Protein AF-A0A955IR82-F1 (afdb_monomer_lite)

pLDDT: mean 83.87, std 17.12, range [31.83, 98.81]

Radius of gyration: 21.24 Å; chains: 1; bounding box: 61×67×55 Å

Sequence (201 aa):
MKTMSVMWIRDVDLARVDASLFLDVTTLPTTLTSTADATVTGTVLDSAASDFTAAGVQPGHVVSTTLALLEVVEVLSPTALRVSRLRCADVDDLRPGPNQTNAICTIRTFERVMADVEFTVLRRLGVDAATMALPADVRRLLVLESVARAFAAEGANRHTNESLDRRATLYAAWSRAAEAGLDRSSGEVMHTPGVTVLDRV

Structure (mmCIF, N/CA/C/O backbone):
data_AF-A0A955IR82-F1
#
_entry.id   AF-A0A955IR82-F1
#
loop_
_atom_site.group_PDB
_atom_site.id
_atom_site.type_symbol
_atom_site.label_atom_id
_atom_site.label_alt_id
_atom_site.label_comp_id
_atom_site.label_asym_id
_atom_site.label_entity_id
_atom_site.label_seq_id
_atom_site.pdbx_PDB_ins_code
_atom_site.Cartn_x
_atom_site.Cartn_y
_atom_site.Cartn_z
_atom_site.occupancy
_atom_site.B_iso_or_equiv
_atom_site.auth_seq_id
_atom_site.auth_comp_id
_atom_site.auth_asym_id
_atom_site.auth_atom_id
_atom_site.pdbx_PDB_model_num
ATOM 1 N N . MET A 1 1 ? 30.735 -5.568 2.611 1.00 36.50 1 MET A N 1
ATOM 2 C CA . MET A 1 1 ? 29.380 -4.980 2.657 1.00 36.50 1 MET A CA 1
ATOM 3 C C . MET A 1 1 ? 28.481 -5.906 1.856 1.00 36.50 1 MET A C 1
ATOM 5 O O . MET A 1 1 ? 28.671 -6.012 0.655 1.00 36.50 1 MET A O 1
ATOM 9 N N . LYS A 1 2 ? 27.648 -6.713 2.520 1.00 31.83 2 LYS A N 1
ATOM 10 C CA . LYS A 1 2 ? 26.792 -7.699 1.848 1.00 31.83 2 LYS A CA 1
ATOM 11 C C . LYS A 1 2 ? 25.702 -6.905 1.134 1.00 31.83 2 LYS A C 1
ATOM 13 O O . LYS A 1 2 ? 24.906 -6.260 1.809 1.00 31.83 2 LYS A O 1
ATOM 18 N N . THR A 1 3 ? 25.719 -6.866 -0.195 1.00 36.94 3 THR A N 1
ATOM 19 C CA . THR A 1 3 ? 24.640 -6.261 -0.978 1.00 36.94 3 THR A CA 1
ATOM 20 C C . THR A 1 3 ? 23.397 -7.079 -0.665 1.00 36.94 3 THR A C 1
ATOM 22 O O . THR A 1 3 ? 23.248 -8.196 -1.155 1.00 36.94 3 THR A O 1
ATOM 25 N N . MET A 1 4 ? 22.559 -6.604 0.259 1.00 42.66 4 MET A N 1
ATOM 26 C CA . MET A 1 4 ? 21.259 -7.219 0.464 1.00 42.66 4 MET A CA 1
ATOM 27 C C . MET A 1 4 ? 20.513 -6.998 -0.843 1.00 42.66 4 MET A C 1
ATOM 29 O O . MET A 1 4 ? 20.137 -5.869 -1.159 1.00 42.66 4 MET A O 1
ATOM 33 N N . SER A 1 5 ? 20.367 -8.064 -1.629 1.00 45.12 5 SER A N 1
ATOM 34 C CA . SER A 1 5 ? 19.377 -8.106 -2.693 1.00 45.12 5 SER A CA 1
ATOM 35 C C . SER A 1 5 ? 18.021 -8.060 -2.000 1.00 45.12 5 SER A C 1
ATOM 37 O O . SER A 1 5 ? 17.426 -9.079 -1.665 1.00 45.12 5 SER A O 1
ATOM 39 N N . VAL A 1 6 ? 17.606 -6.856 -1.615 1.00 50.94 6 VAL A N 1
ATOM 40 C CA . VAL A 1 6 ? 16.257 -6.629 -1.124 1.00 50.94 6 VAL A CA 1
ATOM 41 C C . VAL A 1 6 ? 15.388 -6.787 -2.363 1.00 50.94 6 VAL A C 1
ATOM 43 O O . VAL A 1 6 ? 15.574 -6.057 -3.338 1.00 50.94 6 VAL A O 1
ATOM 46 N N . MET A 1 7 ? 14.505 -7.777 -2.354 1.00 53.44 7 MET A N 1
ATOM 47 C CA . MET A 1 7 ? 13.524 -8.030 -3.403 1.00 53.44 7 MET A CA 1
ATOM 48 C C . MET A 1 7 ? 12.338 -7.095 -3.146 1.00 53.44 7 MET A C 1
ATOM 50 O O . MET A 1 7 ? 11.572 -7.316 -2.219 1.00 53.44 7 MET A O 1
ATOM 54 N N . TRP A 1 8 ? 12.249 -5.992 -3.893 1.00 64.50 8 TRP A N 1
ATOM 55 C CA . TRP A 1 8 ? 11.199 -4.977 -3.729 1.00 64.50 8 TRP A CA 1
ATOM 56 C C . TRP A 1 8 ? 10.055 -5.346 -4.661 1.00 64.50 8 TRP A C 1
ATOM 58 O O . TRP A 1 8 ? 10.115 -5.030 -5.848 1.00 64.50 8 TRP A O 1
ATOM 68 N N . ILE A 1 9 ? 9.062 -6.077 -4.159 1.00 77.25 9 ILE A N 1
ATOM 6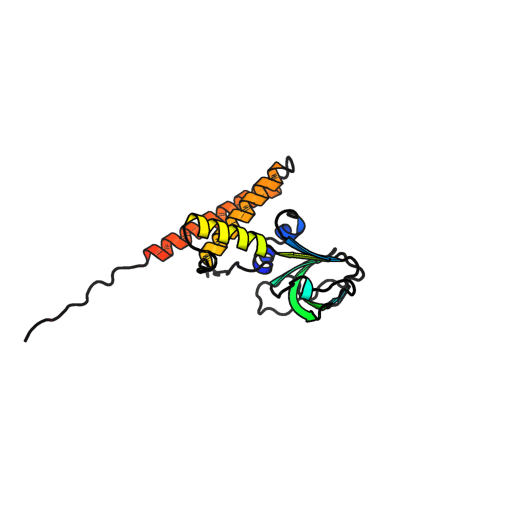9 C CA . ILE A 1 9 ? 7.890 -6.451 -4.970 1.00 77.25 9 ILE A CA 1
ATOM 70 C C . ILE A 1 9 ? 6.581 -6.172 -4.233 1.00 77.25 9 ILE A C 1
ATOM 72 O O . ILE A 1 9 ? 5.566 -5.950 -4.884 1.00 77.25 9 ILE A O 1
ATOM 76 N N . ARG A 1 10 ? 6.581 -6.139 -2.896 1.00 88.81 10 ARG A N 1
ATOM 77 C CA . ARG A 1 10 ? 5.355 -5.926 -2.118 1.00 88.81 10 ARG A CA 1
ATOM 78 C C . ARG A 1 10 ? 5.278 -4.509 -1.579 1.00 88.81 10 ARG A C 1
ATOM 80 O O . ARG A 1 10 ? 6.297 -3.857 -1.350 1.00 88.81 10 ARG A O 1
ATOM 87 N N . ASP A 1 11 ? 4.059 -4.081 -1.275 1.00 92.62 11 ASP A N 1
ATOM 88 C CA . ASP A 1 11 ? 3.794 -2.787 -0.644 1.00 92.62 11 ASP A CA 1
ATOM 89 C C . ASP A 1 11 ? 4.595 -2.601 0.650 1.00 92.62 11 ASP A C 1
ATOM 91 O O . ASP A 1 11 ? 5.159 -1.534 0.888 1.00 92.62 11 ASP A O 1
ATOM 95 N N . VAL A 1 12 ? 4.723 -3.654 1.462 1.00 94.19 12 VAL A N 1
ATOM 96 C CA . VAL A 1 12 ? 5.531 -3.619 2.685 1.00 94.19 12 VAL A CA 1
ATOM 97 C C . VAL A 1 12 ? 7.010 -3.342 2.410 1.00 94.19 12 VAL A C 1
ATOM 99 O O . VAL A 1 12 ? 7.650 -2.643 3.192 1.00 94.19 12 VAL A O 1
ATOM 102 N N . ASP A 1 13 ? 7.560 -3.829 1.297 1.00 90.12 13 ASP A N 1
ATOM 103 C CA . ASP A 1 13 ? 8.960 -3.589 0.944 1.00 90.12 13 ASP A CA 1
ATOM 104 C C . ASP A 1 13 ? 9.167 -2.112 0.567 1.00 90.12 13 ASP A C 1
ATOM 106 O O . ASP A 1 13 ? 10.150 -1.503 0.991 1.00 90.12 13 ASP A O 1
ATOM 110 N N . LEU A 1 14 ? 8.194 -1.501 -0.124 1.00 89.06 14 LEU A N 1
ATOM 111 C CA . LEU A 1 14 ? 8.170 -0.055 -0.373 1.00 89.06 14 LEU A CA 1
ATOM 112 C C . LEU A 1 14 ? 8.026 0.745 0.928 1.00 89.06 14 LEU A C 1
ATOM 114 O O . LEU A 1 14 ? 8.760 1.707 1.145 1.00 89.06 14 LEU A O 1
ATOM 118 N N . ALA A 1 15 ? 7.133 0.335 1.830 1.00 92.94 15 ALA A N 1
ATOM 119 C CA . ALA A 1 15 ? 6.914 1.033 3.097 1.00 92.94 15 ALA A CA 1
ATOM 120 C C . ALA A 1 15 ? 8.121 0.957 4.044 1.00 92.94 15 ALA A C 1
ATOM 122 O O . ALA A 1 15 ? 8.380 1.901 4.790 1.00 92.94 15 ALA A O 1
ATOM 123 N N . ARG A 1 16 ? 8.876 -0.150 4.021 1.00 92.00 16 ARG A N 1
ATOM 124 C CA . ARG A 1 16 ? 10.125 -0.313 4.789 1.00 92.00 16 ARG A CA 1
ATOM 125 C C . ARG A 1 16 ? 11.198 0.683 4.365 1.00 92.00 16 ARG A C 1
ATOM 127 O O . ARG A 1 16 ? 12.020 1.084 5.183 1.00 92.00 16 ARG A O 1
ATOM 134 N N . VAL A 1 17 ? 11.194 1.052 3.092 1.00 87.94 17 VAL A N 1
ATOM 135 C CA . VAL A 1 17 ? 12.133 2.013 2.517 1.00 87.94 17 VAL A CA 1
ATOM 136 C C . VAL A 1 17 ? 11.655 3.427 2.795 1.00 87.94 17 VAL A C 1
ATOM 138 O O . VAL A 1 17 ? 12.430 4.267 3.247 1.00 87.94 17 VAL A O 1
ATOM 141 N N . ASP A 1 18 ? 10.381 3.680 2.515 1.00 89.81 18 ASP A N 1
ATOM 142 C CA . ASP A 1 18 ? 9.789 4.996 2.631 1.00 89.81 18 ASP A CA 1
ATOM 143 C C . ASP A 1 18 ? 8.303 4.898 2.981 1.00 89.81 18 ASP A C 1
ATOM 145 O O . ASP A 1 18 ? 7.411 4.891 2.131 1.00 89.81 18 ASP A O 1
ATOM 149 N N . ALA A 1 19 ? 8.031 4.868 4.281 1.00 91.19 19 ALA A N 1
ATOM 150 C CA . ALA A 1 19 ? 6.678 4.848 4.824 1.00 91.19 19 ALA A CA 1
ATOM 151 C C . ALA A 1 19 ? 5.823 6.034 4.340 1.00 91.19 19 ALA A C 1
ATOM 153 O O . ALA A 1 19 ? 4.597 5.925 4.262 1.00 91.19 19 ALA A O 1
ATOM 154 N N . SER A 1 20 ? 6.455 7.159 3.991 1.00 88.25 20 SER A N 1
ATOM 155 C CA . SER A 1 20 ? 5.746 8.359 3.549 1.00 88.25 20 SER A CA 1
ATOM 156 C C . SER A 1 20 ? 5.024 8.168 2.211 1.00 88.25 20 SER A C 1
ATOM 158 O O . SER A 1 20 ? 4.054 8.875 1.953 1.00 88.25 20 SER A O 1
ATOM 160 N N . LEU A 1 21 ? 5.403 7.166 1.405 1.00 87.44 21 LEU A N 1
ATOM 161 C CA . LEU A 1 21 ? 4.679 6.784 0.187 1.00 87.44 21 LEU A CA 1
ATOM 162 C C . LEU A 1 21 ? 3.203 6.483 0.438 1.00 87.44 21 LEU A C 1
ATOM 164 O O . LEU A 1 21 ? 2.354 6.797 -0.388 1.00 87.44 21 LEU A O 1
ATOM 168 N N . PHE A 1 22 ? 2.896 5.886 1.586 1.00 91.38 22 PHE A N 1
ATOM 169 C CA . PHE A 1 22 ? 1.539 5.476 1.937 1.00 91.38 22 PHE A CA 1
ATOM 170 C C . PHE A 1 22 ? 0.763 6.572 2.676 1.00 91.38 22 PHE A C 1
ATOM 172 O O . PHE A 1 22 ? -0.451 6.445 2.856 1.00 91.38 22 PHE A O 1
ATOM 179 N N . LEU A 1 23 ? 1.453 7.637 3.101 1.00 88.25 23 LEU A N 1
ATOM 180 C CA . LEU A 1 23 ? 0.905 8.729 3.907 1.00 88.25 23 LEU A CA 1
ATOM 181 C C . LEU A 1 23 ? 0.732 10.019 3.092 1.00 88.25 23 LEU A C 1
ATOM 183 O O . LEU A 1 23 ? -0.342 10.614 3.112 1.00 88.25 23 LEU A O 1
ATOM 187 N N . ASP A 1 24 ? 1.766 10.424 2.354 1.00 82.50 24 ASP A N 1
ATOM 188 C CA . ASP A 1 24 ? 1.832 11.717 1.665 1.00 82.50 24 ASP A CA 1
ATOM 189 C C . ASP A 1 24 ? 1.308 11.647 0.226 1.00 82.50 24 ASP A C 1
ATOM 191 O O . ASP A 1 24 ? 0.726 12.615 -0.280 1.00 82.50 24 ASP A O 1
ATOM 195 N N . VAL A 1 25 ? 1.525 10.503 -0.434 1.00 78.81 25 VAL A N 1
ATOM 196 C CA . VAL A 1 25 ? 1.165 10.268 -1.835 1.00 78.81 25 VAL A CA 1
ATOM 197 C C . VAL A 1 25 ? -0.150 9.503 -1.886 1.00 78.81 25 VAL A C 1
ATOM 199 O O . VAL A 1 25 ? -0.192 8.279 -1.936 1.00 78.81 25 VAL A O 1
ATOM 202 N N . THR A 1 26 ? -1.258 10.234 -1.844 1.00 78.88 26 THR A N 1
ATOM 203 C CA . THR A 1 26 ? -2.604 9.642 -1.798 1.00 78.88 26 THR A CA 1
ATOM 204 C C . THR A 1 26 ? -3.181 9.321 -3.176 1.00 78.88 26 THR A C 1
ATOM 206 O O . THR A 1 26 ? -4.188 8.624 -3.261 1.00 78.88 26 THR A O 1
ATOM 209 N N . THR A 1 27 ? -2.564 9.828 -4.244 1.00 79.62 27 THR A N 1
ATOM 210 C CA . THR A 1 27 ? -3.073 9.771 -5.623 1.00 79.62 27 THR A CA 1
ATOM 211 C C . THR A 1 27 ? -2.618 8.536 -6.397 1.00 79.62 27 THR A C 1
ATOM 213 O O . THR A 1 27 ? -3.295 8.123 -7.333 1.00 79.62 27 THR A O 1
ATOM 216 N N . LEU A 1 28 ? -1.486 7.943 -6.013 1.00 83.50 28 LEU A N 1
ATOM 217 C CA . LEU A 1 28 ? -0.926 6.758 -6.662 1.00 83.50 28 LEU A CA 1
ATOM 218 C C . LEU A 1 28 ? -1.481 5.432 -6.150 1.00 83.50 28 LEU A C 1
ATOM 220 O O . LEU A 1 28 ? -1.982 4.652 -6.962 1.00 83.50 28 LEU A O 1
ATOM 224 N N . PRO A 1 29 ? -1.332 5.105 -4.852 1.00 89.38 29 PRO A N 1
ATOM 225 C CA . PRO A 1 29 ? -1.770 3.815 -4.374 1.00 89.38 29 PRO A CA 1
ATOM 226 C C . PRO A 1 29 ? -3.286 3.712 -4.498 1.00 89.38 29 PRO A C 1
ATOM 228 O O . PRO A 1 29 ? -4.037 4.633 -4.174 1.00 89.38 29 PRO A O 1
ATOM 231 N N . THR A 1 30 ? -3.747 2.546 -4.929 1.00 93.31 30 THR A N 1
ATOM 232 C CA . THR A 1 30 ? -5.167 2.222 -4.917 1.00 93.31 30 THR A CA 1
ATOM 233 C C . THR A 1 30 ? -5.593 1.970 -3.476 1.00 93.31 30 THR A C 1
ATOM 235 O O . THR A 1 30 ? -4.998 1.151 -2.776 1.00 93.31 30 THR A O 1
ATOM 238 N N . THR A 1 31 ? -6.625 2.681 -3.022 1.00 96.12 31 THR A N 1
ATOM 239 C CA . THR A 1 31 ? -7.271 2.382 -1.739 1.00 96.12 31 THR A CA 1
ATOM 240 C C . THR A 1 31 ? -8.137 1.138 -1.910 1.00 96.12 31 THR A C 1
ATOM 242 O O . THR A 1 31 ? -9.078 1.160 -2.699 1.00 96.12 31 THR A O 1
ATOM 245 N N . LEU A 1 32 ? -7.824 0.070 -1.176 1.00 96.69 32 LEU A N 1
ATOM 246 C CA . LEU A 1 32 ? -8.609 -1.170 -1.168 1.00 96.69 32 LEU A CA 1
ATOM 247 C C . LEU A 1 32 ? -9.818 -1.051 -0.243 1.00 96.69 32 LEU A C 1
ATOM 249 O O . LEU A 1 32 ? -10.928 -1.430 -0.594 1.00 96.69 32 LEU A O 1
ATOM 253 N N . THR A 1 33 ? -9.598 -0.489 0.944 1.00 97.44 33 THR A N 1
ATOM 254 C CA . THR A 1 33 ? -10.656 -0.206 1.912 1.00 97.44 33 THR A CA 1
ATOM 255 C C . THR A 1 33 ? -10.279 0.987 2.783 1.00 97.44 33 THR A C 1
ATOM 257 O O . THR A 1 33 ? -9.095 1.274 2.996 1.00 97.44 33 THR A O 1
ATOM 260 N N . SER A 1 34 ? -11.294 1.690 3.279 1.00 97.38 34 SER A N 1
ATOM 261 C CA . SER A 1 34 ? -11.148 2.766 4.251 1.00 97.38 34 SER A CA 1
ATOM 262 C C . SER A 1 34 ? -12.316 2.732 5.228 1.00 97.38 34 SER A C 1
ATOM 264 O O . SER A 1 34 ? -13.465 2.872 4.813 1.00 97.38 34 SER A O 1
ATOM 266 N N . THR A 1 35 ? -12.026 2.592 6.518 1.00 97.19 35 THR A N 1
ATOM 267 C CA . THR A 1 35 ? -13.030 2.528 7.589 1.00 97.19 35 THR A CA 1
ATOM 268 C C . THR A 1 35 ? -12.667 3.430 8.761 1.00 97.19 35 THR A C 1
ATOM 270 O O . THR A 1 35 ? -11.553 3.947 8.843 1.00 97.19 35 THR A O 1
ATOM 273 N N . ALA A 1 36 ? -13.634 3.673 9.646 1.00 97.75 36 ALA A N 1
ATOM 274 C CA . ALA A 1 36 ? -13.488 4.540 10.819 1.00 97.75 36 ALA A CA 1
ATOM 275 C C . ALA A 1 36 ? -13.854 3.836 12.141 1.00 97.75 36 ALA A C 1
ATOM 277 O O . ALA A 1 36 ? -13.965 4.480 13.179 1.00 97.75 36 ALA A O 1
ATOM 278 N N . ASP A 1 37 ? -14.061 2.520 12.103 1.00 98.12 37 ASP A N 1
ATOM 279 C CA . ASP A 1 37 ? -14.424 1.671 13.242 1.00 98.12 37 ASP A CA 1
ATOM 280 C C . ASP A 1 37 ? -13.296 0.695 13.621 1.00 98.12 37 ASP A C 1
ATOM 282 O O . ASP A 1 37 ? -13.499 -0.216 14.425 1.00 98.12 37 ASP A O 1
ATOM 286 N N . ALA A 1 38 ? -12.103 0.859 13.040 1.00 98.25 38 ALA A N 1
ATOM 287 C CA . ALA A 1 38 ? -11.029 -0.099 13.228 1.00 98.25 38 ALA A CA 1
ATOM 288 C C . ALA A 1 38 ? -10.523 -0.092 14.677 1.00 98.25 38 ALA A C 1
ATOM 290 O O . ALA A 1 38 ? -10.315 0.956 15.291 1.00 98.25 38 ALA A O 1
ATOM 291 N N . THR A 1 39 ? -10.284 -1.275 15.225 1.00 98.50 39 THR A N 1
ATOM 292 C CA . THR A 1 39 ? -9.709 -1.472 16.552 1.00 98.50 39 THR A CA 1
ATOM 293 C C . THR A 1 39 ? -8.414 -2.250 16.411 1.00 98.50 39 THR A C 1
ATOM 295 O O . THR A 1 39 ? -8.399 -3.340 15.853 1.00 98.50 39 THR A O 1
ATOM 298 N N . VAL A 1 40 ? -7.318 -1.692 16.919 1.00 98.50 40 VAL A N 1
ATOM 299 C CA . VAL A 1 40 ? -6.012 -2.357 16.960 1.00 98.50 40 VAL A CA 1
ATOM 300 C C . VAL A 1 40 ? -5.745 -2.777 18.396 1.00 98.50 40 VAL A C 1
ATOM 302 O O . VAL A 1 40 ? -5.713 -1.926 19.284 1.00 98.50 40 VAL A O 1
ATOM 305 N N . THR A 1 41 ? -5.531 -4.072 18.625 1.00 98.31 41 THR A N 1
ATOM 306 C CA . THR A 1 41 ? -5.140 -4.628 19.928 1.00 98.31 41 THR A CA 1
ATOM 307 C C . THR A 1 41 ? -3.945 -5.560 19.750 1.00 98.31 41 THR A C 1
ATOM 309 O O . THR A 1 41 ? -4.060 -6.658 19.203 1.00 98.31 41 THR A O 1
ATOM 312 N N . GLY A 1 42 ? -2.766 -5.127 20.205 1.00 97.56 42 GLY A N 1
ATOM 313 C CA . GLY A 1 42 ? -1.523 -5.876 20.021 1.00 97.56 42 GLY A CA 1
ATOM 314 C C . GLY A 1 42 ? -1.172 -6.061 18.539 1.00 97.56 42 GLY A C 1
ATOM 315 O O . GLY A 1 42 ? -0.737 -5.119 17.881 1.00 97.56 42 GLY A O 1
ATOM 316 N N . THR A 1 43 ? -1.327 -7.281 18.023 1.00 98.44 43 THR A N 1
ATOM 317 C CA . THR A 1 43 ? -1.062 -7.637 16.613 1.00 98.44 43 THR A CA 1
ATOM 318 C C . THR A 1 43 ? -2.334 -7.937 15.826 1.00 98.44 43 THR A C 1
ATOM 320 O O . THR A 1 43 ? -2.262 -8.497 14.739 1.00 98.44 43 THR A O 1
ATOM 323 N N . VAL A 1 44 ? -3.506 -7.608 16.361 1.00 98.56 44 VAL A N 1
ATOM 324 C CA . VAL A 1 44 ? -4.787 -7.825 15.681 1.00 98.56 44 VAL A CA 1
ATOM 325 C C . VAL A 1 44 ? -5.407 -6.476 15.348 1.00 98.56 44 VAL A C 1
ATOM 327 O O . VAL A 1 44 ? -5.388 -5.565 16.178 1.00 98.56 44 VAL A O 1
ATOM 330 N N . LEU A 1 45 ? -5.916 -6.355 14.125 1.00 98.62 45 LEU A N 1
ATOM 331 C CA . LEU A 1 45 ? -6.754 -5.252 13.679 1.00 98.62 45 LEU A CA 1
ATOM 332 C C . LEU A 1 45 ? -8.120 -5.810 13.292 1.00 98.62 45 LEU A C 1
ATOM 334 O O . LEU A 1 45 ? -8.206 -6.638 12.388 1.00 98.62 45 LEU A O 1
ATOM 338 N N . ASP A 1 46 ? -9.167 -5.318 13.939 1.00 98.62 46 ASP A N 1
ATOM 339 C CA . ASP A 1 46 ? -10.560 -5.682 13.684 1.00 98.62 46 ASP A CA 1
ATOM 340 C C . ASP A 1 46 ? -11.340 -4.474 13.146 1.00 98.62 46 ASP A C 1
ATOM 342 O O . ASP A 1 46 ? -11.099 -3.344 13.563 1.00 98.62 46 ASP A O 1
ATOM 346 N N . SER A 1 47 ? -12.289 -4.689 12.236 1.00 98.44 47 SER A N 1
ATOM 347 C CA . SER A 1 47 ? -13.242 -3.667 11.770 1.00 98.44 47 SER A CA 1
ATOM 348 C C . SER A 1 47 ? -14.531 -4.358 11.334 1.00 98.44 47 SER A C 1
ATOM 350 O O . SER A 1 47 ? -14.530 -5.142 10.387 1.00 98.44 47 SER A O 1
ATOM 352 N N . ALA A 1 48 ? -15.632 -4.081 12.032 1.00 97.94 48 ALA A N 1
ATOM 353 C CA . ALA A 1 48 ? -16.921 -4.726 11.788 1.00 97.94 48 ALA A CA 1
ATOM 354 C C . ALA A 1 48 ? -17.584 -4.239 10.489 1.00 97.94 48 ALA A C 1
ATOM 356 O O . ALA A 1 48 ? -18.365 -4.968 9.884 1.00 97.94 48 ALA A O 1
ATOM 357 N N . ALA A 1 49 ? -17.274 -3.013 10.063 1.00 96.94 49 ALA A N 1
ATOM 358 C CA . ALA A 1 49 ? -17.752 -2.429 8.815 1.00 96.94 49 ALA A CA 1
ATOM 359 C C . ALA A 1 49 ? -16.912 -2.826 7.585 1.00 96.94 49 ALA A C 1
ATOM 361 O O . ALA A 1 49 ? -17.300 -2.498 6.463 1.00 96.94 49 ALA A O 1
ATOM 362 N N . SER A 1 50 ? -15.767 -3.493 7.772 1.00 97.88 50 SER A N 1
ATOM 363 C CA . SER A 1 50 ? -14.904 -3.941 6.672 1.00 97.88 50 SER A CA 1
ATOM 364 C C . SER A 1 50 ? -15.250 -5.348 6.199 1.00 97.88 50 SER A C 1
ATOM 366 O O . SER A 1 50 ? -15.583 -6.213 6.997 1.00 97.88 50 SER A O 1
ATOM 368 N N . ASP A 1 51 ? -15.032 -5.607 4.911 1.00 98.31 51 ASP A N 1
ATOM 369 C CA . ASP A 1 51 ? -14.782 -6.955 4.396 1.00 98.31 51 ASP A CA 1
ATOM 370 C C . ASP A 1 51 ? -13.417 -6.954 3.694 1.00 98.31 51 ASP A C 1
ATOM 372 O O . ASP A 1 51 ? -13.287 -6.613 2.519 1.00 98.31 51 ASP A O 1
ATOM 376 N N . PHE A 1 52 ? -12.368 -7.275 4.449 1.00 98.31 52 PHE A N 1
ATOM 377 C CA . PHE A 1 52 ? -10.986 -7.299 3.985 1.00 98.31 52 PHE A CA 1
ATOM 378 C C . PHE A 1 52 ? -10.753 -8.344 2.897 1.00 98.31 52 PHE A C 1
ATOM 380 O O . PHE A 1 52 ? -9.929 -8.123 2.012 1.00 98.31 52 PHE A O 1
ATOM 387 N N . THR A 1 53 ? -11.485 -9.460 2.933 1.00 98.12 53 THR A N 1
ATOM 388 C CA . THR A 1 53 ? -11.344 -10.506 1.914 1.00 98.12 53 THR A CA 1
ATOM 389 C C . THR A 1 53 ? -11.961 -10.039 0.599 1.00 98.12 53 THR A C 1
ATOM 391 O O . THR A 1 53 ? -11.303 -10.105 -0.438 1.00 98.12 53 THR A O 1
ATOM 394 N N . ALA A 1 54 ? -13.179 -9.486 0.636 1.00 97.81 54 ALA A N 1
ATOM 395 C CA . ALA A 1 54 ? -13.833 -8.928 -0.548 1.00 97.81 54 ALA A CA 1
ATOM 396 C C . ALA A 1 54 ? -13.102 -7.694 -1.104 1.00 97.81 54 ALA A C 1
ATOM 398 O O . ALA A 1 54 ? -13.072 -7.497 -2.317 1.00 97.81 54 ALA A O 1
ATOM 399 N N . ALA A 1 55 ? -12.465 -6.896 -0.241 1.00 97.56 55 ALA A N 1
ATOM 400 C CA . ALA A 1 55 ? -11.614 -5.776 -0.644 1.00 97.56 55 ALA A CA 1
ATOM 401 C C . ALA A 1 55 ? -10.268 -6.212 -1.261 1.00 97.56 55 ALA A C 1
ATOM 403 O O . ALA A 1 55 ? -9.494 -5.358 -1.691 1.00 97.56 55 ALA A O 1
ATOM 404 N N . GLY A 1 56 ? -9.963 -7.515 -1.294 1.00 96.75 56 GLY A N 1
ATOM 405 C CA . GLY A 1 56 ? -8.722 -8.038 -1.863 1.00 96.75 56 GLY A CA 1
ATOM 406 C C . GLY A 1 56 ? -7.485 -7.745 -1.013 1.00 96.75 56 GLY A C 1
ATOM 407 O O . GLY A 1 56 ? -6.383 -7.654 -1.545 1.00 96.75 56 GLY A O 1
ATOM 408 N N . VAL A 1 57 ? -7.632 -7.571 0.303 1.00 97.75 57 VAL A N 1
ATOM 409 C CA . VAL A 1 57 ? -6.486 -7.391 1.203 1.00 97.75 57 VAL A CA 1
ATOM 410 C C . VAL A 1 57 ? -5.687 -8.692 1.275 1.00 97.75 57 VAL A C 1
ATOM 412 O O . VAL A 1 57 ? -6.263 -9.763 1.434 1.00 97.75 57 VAL A O 1
ATOM 415 N N . GLN A 1 58 ? -4.360 -8.600 1.178 1.00 97.00 58 GLN A N 1
ATOM 416 C CA . GLN A 1 58 ? -3.442 -9.738 1.211 1.00 97.00 58 GLN A CA 1
ATOM 417 C C . GLN A 1 58 ? -2.264 -9.471 2.165 1.00 97.00 58 GLN A C 1
ATOM 419 O O . GLN A 1 58 ? -1.964 -8.308 2.472 1.00 97.00 58 GLN A O 1
ATOM 424 N N . PRO A 1 59 ? -1.559 -10.522 2.630 1.00 96.75 59 PRO A N 1
ATOM 425 C CA . PRO A 1 59 ? -0.270 -10.373 3.296 1.00 96.75 59 PRO A CA 1
ATOM 426 C C . PRO A 1 59 ? 0.711 -9.528 2.476 1.00 96.75 59 PRO A C 1
ATOM 428 O O . PRO A 1 59 ? 0.868 -9.716 1.272 1.00 96.75 59 PRO A O 1
ATOM 431 N N . GLY A 1 60 ? 1.404 -8.610 3.144 1.00 95.31 60 GLY A N 1
ATOM 432 C CA . GLY A 1 60 ? 2.327 -7.666 2.519 1.00 95.31 60 GLY A CA 1
ATOM 433 C C . GLY A 1 60 ? 1.700 -6.329 2.121 1.00 95.31 60 GLY A C 1
ATOM 434 O O . GLY A 1 60 ? 2.460 -5.416 1.804 1.00 95.31 60 GLY A O 1
ATOM 435 N N . HIS A 1 61 ? 0.371 -6.173 2.186 1.00 96.94 61 HIS A N 1
ATOM 436 C CA . HIS A 1 61 ? -0.270 -4.856 2.102 1.00 96.94 61 HIS A CA 1
ATOM 437 C C . HIS A 1 61 ? 0.040 -3.999 3.330 1.00 96.94 61 HIS A C 1
ATOM 439 O O . HIS A 1 61 ? 0.461 -4.488 4.383 1.00 96.94 61 HIS A O 1
ATOM 445 N N . VAL A 1 62 ? -0.188 -2.695 3.192 1.00 97.31 62 VAL A N 1
ATOM 446 C CA . VAL A 1 62 ? 0.133 -1.708 4.220 1.00 97.31 62 VAL A CA 1
ATOM 447 C C . VAL A 1 62 ? -1.141 -1.008 4.680 1.00 97.31 62 VAL A C 1
ATOM 449 O O . VAL A 1 62 ? -1.947 -0.534 3.877 1.00 97.31 62 VAL A O 1
ATOM 452 N N . VAL A 1 63 ? -1.305 -0.938 5.998 1.00 97.94 63 VAL A N 1
ATOM 453 C CA . VAL A 1 63 ? -2.417 -0.281 6.679 1.00 97.94 63 VAL A CA 1
ATOM 454 C C . VAL A 1 63 ? -1.924 1.012 7.312 1.00 97.94 63 VAL A C 1
ATOM 456 O O . VAL A 1 63 ? -1.046 0.989 8.174 1.00 97.94 63 VAL A O 1
ATOM 459 N N . SER A 1 64 ? -2.512 2.144 6.938 1.00 97.31 64 SER A N 1
ATOM 460 C CA . SER A 1 64 ? -2.341 3.399 7.669 1.00 97.31 64 SER A CA 1
ATOM 461 C C . SER A 1 64 ? -3.470 3.572 8.677 1.00 97.31 64 SER A C 1
ATOM 463 O O . SER A 1 64 ? -4.642 3.577 8.302 1.00 97.31 64 SER A O 1
ATOM 465 N N . THR A 1 65 ? -3.102 3.751 9.942 1.00 96.94 65 THR A N 1
ATOM 466 C CA . THR A 1 65 ? -3.999 4.177 11.025 1.00 96.94 65 THR A CA 1
ATOM 467 C C . THR A 1 65 ? -3.645 5.590 11.474 1.00 96.94 65 THR A C 1
ATOM 469 O O . THR A 1 65 ? -2.602 6.122 11.091 1.00 96.94 65 THR A O 1
ATOM 472 N N . THR A 1 66 ? -4.460 6.186 12.344 1.00 93.25 66 THR A N 1
ATOM 473 C CA . THR A 1 66 ? -4.178 7.508 12.924 1.00 93.25 66 THR A CA 1
ATOM 474 C C . THR A 1 66 ? -2.822 7.584 13.638 1.00 93.25 66 THR A C 1
ATOM 476 O O . THR A 1 66 ? -2.171 8.623 13.569 1.00 93.25 66 THR A O 1
ATOM 479 N N . LEU A 1 67 ? -2.374 6.516 14.313 1.00 96.00 67 LEU A N 1
ATOM 480 C CA . LEU A 1 67 ? -1.128 6.551 15.102 1.00 96.00 67 LEU A CA 1
ATOM 481 C C . LEU A 1 67 ? 0.045 5.779 14.491 1.00 96.00 67 LEU A C 1
ATOM 483 O O . LEU A 1 67 ? 1.168 5.901 14.982 1.00 96.00 67 LEU A O 1
ATOM 487 N N . ALA A 1 68 ? -0.186 4.934 13.485 1.00 96.06 68 ALA A N 1
ATOM 488 C CA . ALA A 1 68 ? 0.864 4.068 12.958 1.00 96.06 68 ALA A CA 1
ATOM 489 C C . ALA A 1 68 ? 0.599 3.574 11.536 1.00 96.06 68 ALA A C 1
ATOM 491 O O . ALA A 1 68 ? -0.546 3.372 11.128 1.00 96.06 68 ALA A O 1
ATOM 492 N N . LEU A 1 69 ? 1.697 3.283 10.840 1.00 97.19 69 LEU A N 1
ATOM 493 C CA . LEU A 1 69 ? 1.722 2.450 9.646 1.00 97.19 69 LEU A CA 1
ATOM 494 C C . LEU A 1 69 ? 2.031 1.003 10.057 1.00 97.19 69 LEU A C 1
ATOM 496 O O . LEU A 1 69 ? 2.995 0.753 10.790 1.00 97.19 69 LEU A O 1
ATOM 500 N N . LEU A 1 70 ? 1.204 0.066 9.608 1.00 98.25 70 LEU A N 1
ATOM 501 C CA . LEU A 1 70 ? 1.280 -1.353 9.941 1.00 98.25 70 LEU A CA 1
ATOM 502 C C . LEU A 1 70 ? 1.380 -2.181 8.653 1.00 98.25 70 LEU A C 1
ATOM 504 O O . LEU A 1 70 ? 0.785 -1.826 7.639 1.00 98.25 70 LEU A O 1
ATOM 508 N N . GLU A 1 71 ? 2.114 -3.289 8.685 1.00 97.88 71 GLU A N 1
ATOM 509 C CA . GLU A 1 71 ? 2.073 -4.310 7.635 1.00 97.88 71 GLU A CA 1
ATOM 510 C C . GLU A 1 71 ? 0.973 -5.332 7.947 1.00 97.88 71 GLU A C 1
ATOM 512 O O . GLU A 1 71 ? 0.800 -5.736 9.103 1.00 97.88 71 GLU A O 1
ATOM 517 N N . VAL A 1 72 ? 0.247 -5.765 6.916 1.00 98.31 72 VAL A N 1
ATOM 518 C CA . VAL A 1 72 ? -0.642 -6.927 6.985 1.00 98.31 72 VAL A CA 1
ATOM 519 C C . VAL A 1 72 ? 0.221 -8.178 6.894 1.00 98.31 72 VAL A C 1
ATOM 521 O O . VAL A 1 72 ? 0.930 -8.382 5.912 1.00 98.31 72 VAL A O 1
ATOM 524 N N . VAL A 1 73 ? 0.160 -9.023 7.915 1.00 98.19 73 VAL A N 1
ATOM 525 C CA . VAL A 1 73 ? 0.915 -10.281 7.968 1.00 98.19 73 VAL A CA 1
ATOM 526 C C . VAL A 1 73 ? 0.049 -11.450 7.520 1.00 98.19 73 VAL A C 1
ATOM 528 O O . VAL A 1 73 ? 0.526 -12.344 6.833 1.00 98.19 73 VAL A O 1
ATOM 531 N N . GLU A 1 74 ? -1.227 -11.434 7.893 1.00 98.31 74 GLU A N 1
ATOM 532 C CA . GLU A 1 74 ? -2.178 -12.505 7.609 1.00 98.31 74 GLU A CA 1
ATOM 533 C C . GLU A 1 74 ? -3.601 -11.936 7.614 1.00 98.31 74 GLU A C 1
ATOM 535 O O . GLU A 1 74 ? -3.914 -11.034 8.397 1.00 98.31 74 GLU A O 1
ATOM 540 N N . VAL A 1 75 ? -4.474 -12.471 6.763 1.00 98.56 75 VAL A N 1
ATOM 541 C CA . VAL A 1 75 ? -5.916 -12.198 6.806 1.00 98.56 75 VAL A CA 1
ATOM 542 C C . VAL A 1 75 ? -6.561 -13.293 7.649 1.00 98.56 75 VAL A C 1
ATOM 544 O O . VAL A 1 75 ? -6.615 -14.443 7.226 1.00 98.56 75 VAL A O 1
ATOM 547 N N . LEU A 1 76 ? -7.011 -12.951 8.858 1.00 98.62 76 LEU A N 1
ATOM 548 C CA . LEU A 1 76 ? -7.558 -13.928 9.808 1.00 98.62 76 LEU A CA 1
ATOM 549 C C . LEU A 1 76 ? -9.024 -14.252 9.498 1.00 98.62 76 LEU A C 1
ATOM 551 O O . LEU A 1 76 ? -9.473 -15.379 9.689 1.00 98.62 76 LEU A O 1
ATOM 555 N N . SER A 1 77 ? -9.782 -13.247 9.058 1.00 98.50 77 SER A N 1
ATOM 556 C CA . SER A 1 77 ? -11.186 -13.363 8.658 1.00 98.50 77 SER A CA 1
ATOM 557 C C . SER A 1 77 ? -11.585 -12.166 7.775 1.00 98.50 77 SER A C 1
ATOM 559 O O . SER A 1 77 ? -10.787 -11.236 7.626 1.00 98.50 77 SER A O 1
ATOM 561 N N . PRO A 1 78 ? -12.818 -12.117 7.234 1.00 98.56 78 PRO A N 1
ATOM 562 C CA . PRO A 1 78 ? -13.316 -10.936 6.527 1.00 98.56 78 PRO A CA 1
ATOM 563 C C . PRO A 1 78 ? -13.211 -9.634 7.334 1.00 98.56 78 PRO A C 1
ATOM 565 O O . PRO A 1 78 ? -12.981 -8.585 6.752 1.00 98.56 78 PRO A O 1
ATOM 568 N N . THR A 1 79 ? -13.308 -9.681 8.663 1.00 98.62 79 THR A N 1
ATOM 569 C CA . THR A 1 79 ? -13.320 -8.481 9.520 1.00 98.62 79 THR A CA 1
ATOM 570 C C . THR A 1 79 ? -12.081 -8.352 10.405 1.00 98.62 79 THR A C 1
ATOM 572 O O . THR A 1 79 ? -12.037 -7.450 11.240 1.00 98.62 79 THR A O 1
ATOM 575 N N . ALA A 1 80 ? -11.088 -9.243 10.266 1.00 98.69 80 ALA A N 1
ATOM 576 C CA . ALA A 1 80 ? -9.920 -9.295 11.146 1.00 98.69 80 ALA A CA 1
ATOM 577 C C . ALA A 1 80 ? -8.614 -9.570 10.389 1.00 98.69 80 ALA A C 1
ATOM 579 O O . ALA A 1 80 ? -8.521 -10.502 9.585 1.00 98.69 80 ALA A O 1
ATOM 580 N N . LEU A 1 81 ? -7.572 -8.807 10.715 1.00 98.81 81 LEU A N 1
ATOM 581 C CA . LEU A 1 81 ? -6.222 -8.933 10.170 1.00 98.81 81 LEU A CA 1
ATOM 582 C C . LEU A 1 81 ? -5.210 -9.187 11.289 1.00 98.81 81 LEU A C 1
ATOM 584 O O . LEU A 1 81 ? -5.268 -8.573 12.357 1.00 98.81 81 LEU A O 1
ATOM 588 N N . ARG A 1 82 ? -4.213 -10.029 11.007 1.00 98.69 82 ARG A N 1
ATOM 589 C CA . ARG A 1 82 ? -2.954 -10.032 11.751 1.00 98.69 82 ARG A CA 1
ATOM 590 C C . ARG A 1 82 ? -2.087 -8.916 11.188 1.00 98.69 82 ARG A C 1
ATOM 592 O O . ARG A 1 82 ? -1.752 -8.917 10.004 1.00 98.69 82 ARG A O 1
ATOM 599 N N . VAL A 1 83 ? -1.690 -7.992 12.047 1.00 98.56 83 VAL A N 1
ATOM 600 C CA . VAL A 1 83 ? -0.876 -6.831 11.693 1.00 98.56 83 VAL A CA 1
ATOM 601 C C . VAL A 1 83 ? 0.373 -6.744 12.560 1.00 98.56 83 VAL A C 1
ATOM 603 O O . VAL A 1 83 ? 0.425 -7.247 13.683 1.00 98.56 83 VAL A O 1
ATOM 606 N N . SER A 1 84 ? 1.390 -6.069 12.041 1.00 98.50 84 SER A N 1
ATOM 607 C CA . SER A 1 84 ? 2.610 -5.738 12.773 1.00 98.50 84 SER A CA 1
ATOM 608 C C . SER A 1 84 ? 3.032 -4.316 12.434 1.00 98.50 84 SER A C 1
ATOM 610 O O . SER A 1 84 ? 2.763 -3.823 11.342 1.00 98.50 84 SER A O 1
ATOM 612 N N . ARG A 1 85 ? 3.754 -3.641 13.330 1.00 97.75 85 ARG A N 1
ATOM 613 C CA . ARG A 1 85 ? 4.582 -2.506 12.894 1.00 97.75 85 ARG A CA 1
ATOM 614 C C . ARG A 1 85 ? 5.588 -3.009 11.865 1.00 97.75 85 ARG A C 1
ATOM 616 O O . ARG A 1 85 ? 6.038 -4.148 11.988 1.00 97.75 85 ARG A O 1
ATOM 623 N N . LEU A 1 86 ? 5.970 -2.150 10.919 1.00 96.81 86 LEU A N 1
ATOM 624 C CA . LEU A 1 86 ? 6.929 -2.502 9.869 1.00 96.81 86 LEU A CA 1
ATOM 625 C C . LEU A 1 86 ? 8.177 -3.186 10.457 1.00 96.81 86 LEU A C 1
ATOM 627 O O . LEU A 1 86 ? 8.935 -2.593 11.238 1.00 96.81 86 LEU A O 1
ATOM 631 N N . ARG A 1 87 ? 8.361 -4.456 10.100 1.00 95.94 87 ARG A N 1
ATOM 632 C CA . ARG A 1 87 ? 9.547 -5.253 10.426 1.00 95.94 87 ARG A CA 1
ATOM 633 C C . ARG A 1 87 ? 10.657 -5.008 9.415 1.00 95.94 87 ARG A C 1
ATOM 635 O O . ARG A 1 87 ? 10.404 -4.506 8.321 1.00 95.94 87 ARG A O 1
ATOM 642 N N . CYS A 1 88 ? 11.889 -5.359 9.779 1.00 91.00 88 CYS A N 1
ATOM 643 C CA . CYS A 1 88 ? 13.019 -5.262 8.857 1.00 91.00 88 CYS A CA 1
ATOM 644 C C . CYS A 1 88 ? 13.007 -6.431 7.863 1.00 91.00 88 CYS A C 1
ATOM 646 O O . CYS A 1 88 ? 13.317 -6.236 6.690 1.00 91.00 88 CYS A O 1
ATOM 648 N N . ALA A 1 89 ? 12.609 -7.616 8.328 1.00 89.75 89 ALA A N 1
ATOM 649 C CA . ALA A 1 89 ? 12.412 -8.810 7.520 1.00 89.75 89 ALA A CA 1
ATOM 650 C C . ALA A 1 89 ? 11.128 -9.553 7.922 1.00 89.75 89 ALA A C 1
ATOM 652 O O . ALA A 1 89 ? 10.640 -9.438 9.045 1.00 89.75 89 ALA A O 1
ATOM 653 N N . ASP A 1 90 ? 10.599 -10.372 7.012 1.00 89.38 90 ASP A N 1
ATOM 654 C CA . ASP A 1 90 ? 9.357 -11.126 7.246 1.00 89.38 90 ASP A CA 1
ATOM 655 C C . ASP A 1 90 ? 9.491 -12.214 8.315 1.00 89.38 90 ASP A C 1
ATOM 657 O O . ASP A 1 90 ? 8.487 -12.678 8.852 1.00 89.38 90 ASP A O 1
ATOM 661 N N . VAL A 1 91 ? 10.727 -12.624 8.599 1.00 90.31 91 VAL A N 1
ATOM 662 C CA . VAL A 1 91 ? 11.065 -13.617 9.624 1.00 90.31 91 VAL A CA 1
ATOM 663 C C . VAL A 1 91 ? 11.186 -13.007 11.018 1.00 90.31 91 VAL A C 1
ATOM 665 O O . VAL A 1 91 ? 11.291 -13.751 11.986 1.00 90.31 91 VAL A O 1
ATOM 668 N N . ASP A 1 92 ? 11.194 -11.675 11.129 1.00 93.62 92 ASP A N 1
ATOM 669 C CA . ASP A 1 92 ? 11.280 -11.014 12.426 1.00 93.62 92 ASP A CA 1
ATOM 670 C C . ASP A 1 92 ? 9.983 -11.223 13.219 1.00 93.62 92 ASP A C 1
ATOM 672 O O . ASP A 1 92 ? 8.882 -11.287 12.651 1.00 93.62 92 ASP A O 1
ATOM 676 N N . ASP A 1 93 ? 10.111 -11.238 14.546 1.00 97.69 93 ASP A N 1
ATOM 677 C CA . ASP A 1 93 ? 8.972 -11.299 15.456 1.00 97.69 93 ASP A CA 1
ATOM 678 C C . ASP A 1 93 ? 7.969 -10.169 15.195 1.00 97.69 93 ASP A C 1
ATOM 680 O O . ASP A 1 93 ? 8.326 -9.029 14.864 1.00 97.69 93 ASP A O 1
ATOM 684 N N . LEU A 1 94 ? 6.687 -10.487 15.387 1.00 98.12 94 LEU A N 1
ATOM 685 C CA . LEU A 1 94 ? 5.608 -9.519 15.238 1.00 98.12 94 LEU A CA 1
ATOM 686 C C . LEU A 1 94 ? 5.741 -8.407 16.274 1.00 98.12 94 LEU A C 1
ATOM 688 O O . LEU A 1 94 ? 5.829 -8.646 17.480 1.00 98.12 94 LEU A O 1
ATOM 692 N N . ARG A 1 95 ? 5.705 -7.167 15.793 1.00 97.88 95 ARG A N 1
ATOM 693 C CA . ARG A 1 95 ? 5.813 -5.972 16.625 1.00 97.88 95 ARG A CA 1
ATOM 694 C C . ARG A 1 95 ? 4.413 -5.407 16.840 1.00 97.88 95 ARG A C 1
ATOM 696 O O . ARG A 1 95 ? 3.797 -4.982 15.860 1.00 97.88 95 ARG A O 1
ATOM 703 N N . PRO A 1 96 ? 3.902 -5.367 18.081 1.00 98.00 96 PRO A N 1
ATOM 704 C CA . PRO A 1 96 ? 2.553 -4.883 18.332 1.00 98.00 96 PRO A CA 1
ATOM 705 C C . PRO A 1 96 ? 2.396 -3.422 17.894 1.00 98.00 96 PRO A C 1
ATOM 707 O O . PRO A 1 96 ? 3.304 -2.598 18.061 1.00 98.00 96 PRO A O 1
ATOM 710 N N . GLY A 1 97 ? 1.236 -3.113 17.317 1.00 96.62 97 GLY A N 1
ATOM 711 C CA . GLY A 1 97 ? 0.811 -1.748 17.041 1.00 96.62 97 GLY A CA 1
ATOM 712 C C . GLY A 1 97 ? 0.350 -1.033 18.318 1.00 96.62 97 GLY A C 1
ATOM 713 O O . GLY A 1 97 ? 0.089 -1.679 19.335 1.00 96.62 97 GLY A O 1
ATOM 714 N N . PRO A 1 98 ? 0.248 0.306 18.300 1.00 97.31 98 PRO A N 1
ATOM 715 C CA . PRO A 1 98 ? -0.371 1.042 19.395 1.00 97.31 98 PRO A CA 1
ATOM 716 C C . PRO A 1 98 ? -1.862 0.703 19.481 1.00 97.31 98 PRO A C 1
ATOM 718 O O . PRO A 1 98 ? -2.575 0.810 18.479 1.00 97.31 98 PRO A O 1
ATOM 721 N N . ASN A 1 99 ? -2.320 0.327 20.680 1.00 97.81 99 ASN A N 1
ATOM 722 C CA . ASN A 1 99 ? -3.723 0.002 20.920 1.00 97.81 99 ASN A CA 1
ATOM 723 C C . ASN A 1 99 ? -4.614 1.211 20.608 1.00 97.81 99 ASN A C 1
ATOM 725 O O . ASN A 1 99 ? -4.368 2.310 21.109 1.00 97.81 99 ASN A O 1
ATOM 729 N N . GLN A 1 100 ? -5.645 1.003 19.795 1.00 97.75 100 GLN A N 1
ATOM 730 C CA . GLN A 1 100 ? -6.564 2.044 19.334 1.00 97.75 100 GLN A CA 1
ATOM 731 C C . GLN A 1 100 ? -7.963 1.462 19.168 1.00 97.75 100 GLN A C 1
ATOM 733 O O . GLN A 1 100 ? -8.107 0.307 18.787 1.00 97.75 100 GLN A O 1
ATOM 738 N N . THR A 1 101 ? -8.984 2.279 19.405 1.00 98.06 101 THR A N 1
ATOM 739 C CA . THR A 1 101 ? -10.390 1.953 19.127 1.00 98.06 101 THR A CA 1
ATOM 740 C C . THR A 1 101 ? -10.971 3.043 18.237 1.00 98.06 101 THR A C 1
ATOM 742 O O . THR A 1 101 ? -10.531 4.191 18.332 1.00 98.06 101 THR A O 1
ATOM 745 N N . ASN A 1 102 ? -11.935 2.698 17.377 1.00 97.25 102 ASN A N 1
ATOM 746 C CA . ASN A 1 102 ? -12.546 3.625 16.411 1.00 97.25 102 ASN A CA 1
ATOM 747 C C . ASN A 1 102 ? -11.506 4.406 15.581 1.00 97.25 102 ASN A C 1
ATOM 749 O O . ASN A 1 102 ? -11.637 5.608 15.345 1.00 97.25 102 ASN A O 1
ATOM 753 N N . ALA A 1 103 ? -10.417 3.736 15.204 1.00 97.12 103 ALA A N 1
ATOM 754 C CA . ALA A 1 103 ? -9.368 4.318 14.393 1.00 97.12 103 ALA A CA 1
ATOM 755 C C . ALA A 1 103 ? -9.844 4.470 12.947 1.00 97.12 103 ALA A C 1
ATOM 757 O O . ALA A 1 103 ? -10.496 3.583 12.387 1.00 97.12 103 ALA A O 1
ATOM 758 N N . ILE A 1 104 ? -9.431 5.569 12.315 1.00 97.50 104 ILE A N 1
ATOM 759 C CA . ILE A 1 104 ? -9.473 5.664 10.859 1.00 97.50 104 ILE A CA 1
ATOM 760 C C . ILE A 1 104 ? -8.384 4.740 10.326 1.00 97.50 104 ILE A C 1
ATOM 762 O O . ILE A 1 104 ? -7.210 4.900 10.662 1.00 97.50 104 ILE A O 1
ATOM 766 N N . CYS A 1 105 ? -8.790 3.772 9.518 1.00 96.62 105 CYS A N 1
ATOM 767 C CA . CYS A 1 105 ? -7.937 2.765 8.917 1.00 96.62 105 CYS A CA 1
ATOM 768 C C . CYS A 1 105 ? -8.093 2.837 7.402 1.00 96.62 105 CYS A C 1
ATOM 770 O O . CYS A 1 105 ? -9.201 2.743 6.883 1.00 96.62 105 CYS A O 1
ATOM 772 N N . THR A 1 106 ? -6.983 2.975 6.687 1.00 97.75 106 THR A N 1
ATOM 773 C CA . THR A 1 106 ? -6.963 2.927 5.224 1.00 97.75 106 THR A CA 1
ATOM 774 C C . THR A 1 106 ? -5.925 1.910 4.778 1.00 97.75 106 THR A C 1
ATOM 776 O O . THR A 1 106 ? -4.775 1.964 5.215 1.00 97.75 106 THR A O 1
ATOM 779 N N . ILE A 1 107 ? -6.323 0.986 3.904 1.00 97.56 107 ILE A N 1
ATOM 780 C CA . ILE A 1 107 ? -5.428 -0.012 3.310 1.00 97.56 107 ILE A CA 1
ATOM 781 C C . ILE A 1 107 ? -5.183 0.375 1.860 1.00 97.56 107 ILE A C 1
ATOM 783 O O . ILE A 1 107 ? -6.124 0.588 1.089 1.00 97.56 107 ILE A O 1
ATOM 787 N N . ARG A 1 108 ? -3.907 0.486 1.504 1.00 95.25 108 ARG A N 1
ATOM 788 C CA . ARG A 1 108 ? -3.444 0.988 0.211 1.00 95.25 108 ARG A CA 1
ATOM 789 C C . ARG A 1 108 ? 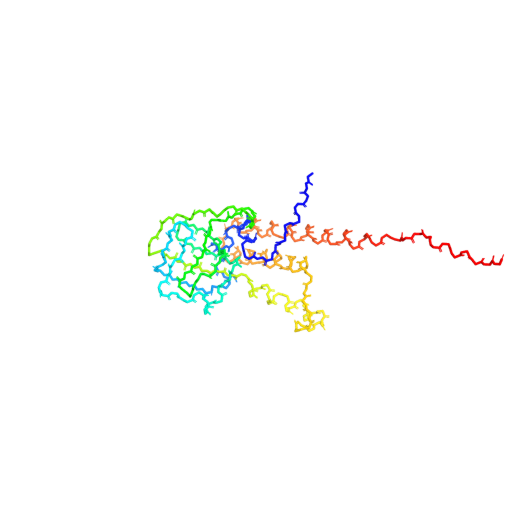-2.483 -0.003 -0.425 1.00 95.25 108 ARG A C 1
ATOM 791 O O . ARG A 1 108 ? -1.671 -0.601 0.277 1.00 95.25 108 ARG A O 1
ATOM 798 N N . THR A 1 109 ? -2.560 -0.123 -1.746 1.00 93.69 109 THR A N 1
ATOM 799 C CA . THR A 1 109 ? -1.656 -0.959 -2.539 1.00 93.69 109 THR A CA 1
ATOM 800 C C . THR A 1 109 ? -1.166 -0.244 -3.793 1.00 93.69 109 THR A C 1
ATOM 802 O O . THR A 1 109 ? -1.898 0.526 -4.420 1.00 93.69 109 THR A O 1
ATOM 805 N N . PHE A 1 110 ? 0.075 -0.516 -4.179 1.00 91.06 110 PHE A N 1
ATOM 806 C CA . PHE A 1 110 ? 0.651 -0.128 -5.459 1.00 91.06 110 PHE A CA 1
ATOM 807 C C . PHE A 1 110 ? 0.439 -1.190 -6.542 1.00 91.06 110 PHE A C 1
ATOM 809 O O . PHE A 1 110 ? 0.762 -0.920 -7.695 1.00 91.06 110 PHE A O 1
ATOM 816 N N . GLU A 1 111 ? -0.129 -2.358 -6.222 1.00 88.31 111 GLU A N 1
ATOM 817 C CA . GLU A 1 111 ? -0.255 -3.494 -7.143 1.00 88.31 111 GLU A CA 1
ATOM 818 C C . GLU A 1 111 ? -0.879 -3.111 -8.485 1.00 88.31 111 GLU A C 1
ATOM 820 O O . GLU A 1 111 ? -0.334 -3.445 -9.536 1.00 88.31 111 GLU A O 1
ATOM 825 N N . ARG A 1 112 ? -1.951 -2.314 -8.470 1.00 86.38 112 ARG A N 1
ATOM 826 C CA . ARG A 1 112 ? -2.579 -1.827 -9.702 1.00 86.38 112 ARG A CA 1
ATOM 827 C C . ARG A 1 112 ? -1.636 -0.975 -10.552 1.00 86.38 112 ARG A C 1
ATOM 829 O O . ARG A 1 112 ? -1.553 -1.183 -11.756 1.00 86.38 112 ARG A O 1
ATOM 836 N N . VAL A 1 113 ? -0.913 -0.040 -9.935 1.00 85.12 113 VAL A N 1
ATOM 837 C CA . VAL A 1 113 ? 0.063 0.802 -10.647 1.00 85.12 113 VAL A CA 1
ATOM 838 C C . VAL A 1 113 ? 1.168 -0.072 -11.238 1.00 85.12 113 VAL A C 1
ATOM 840 O O . VAL A 1 113 ? 1.565 0.129 -12.382 1.00 85.12 113 VAL A O 1
ATOM 843 N N . MET A 1 114 ? 1.630 -1.077 -10.490 1.00 83.94 114 MET A N 1
ATOM 844 C CA . MET A 1 114 ? 2.629 -2.030 -10.976 1.00 83.94 114 MET A CA 1
ATOM 845 C C . MET A 1 114 ? 2.116 -2.817 -12.182 1.00 83.94 114 MET A C 1
ATOM 847 O O . MET A 1 114 ? 2.824 -2.916 -13.182 1.00 83.94 114 MET A O 1
ATOM 851 N N . ALA A 1 115 ? 0.880 -3.315 -12.114 1.00 85.19 115 ALA A N 1
ATOM 852 C CA . ALA A 1 115 ? 0.241 -4.045 -13.202 1.00 85.19 115 ALA A CA 1
ATOM 853 C C . ALA A 1 115 ? 0.055 -3.171 -14.455 1.00 85.19 115 ALA A C 1
ATOM 855 O O . ALA A 1 115 ? 0.367 -3.613 -15.559 1.00 85.19 115 ALA A O 1
ATOM 856 N N . ASP A 1 116 ? -0.380 -1.917 -14.298 1.00 86.75 116 ASP A N 1
ATOM 857 C CA . ASP A 1 116 ? -0.580 -0.983 -15.414 1.00 86.75 116 ASP A CA 1
ATOM 858 C C . ASP A 1 116 ? 0.747 -0.642 -16.119 1.00 86.75 116 ASP A C 1
ATOM 860 O O . ASP A 1 116 ? 0.818 -0.560 -17.354 1.00 86.75 116 ASP A O 1
ATOM 864 N N . VAL A 1 117 ? 1.821 -0.463 -15.344 1.00 85.12 117 VAL A N 1
ATOM 865 C CA . VAL A 1 117 ? 3.159 -0.175 -15.877 1.00 85.12 117 VAL A CA 1
ATOM 866 C C . VAL A 1 117 ? 3.736 -1.406 -16.572 1.00 85.12 117 VAL A C 1
ATOM 868 O O . VAL A 1 117 ? 4.223 -1.292 -17.697 1.00 85.12 117 VAL A O 1
ATOM 871 N N . GLU A 1 118 ? 3.629 -2.582 -15.954 1.00 85.75 118 GLU A N 1
ATOM 872 C CA . GLU A 1 118 ? 4.040 -3.860 -16.542 1.00 85.75 118 GLU A CA 1
ATOM 873 C C . GLU A 1 118 ? 3.303 -4.128 -17.861 1.00 85.75 118 GLU A C 1
ATOM 875 O O . GLU A 1 118 ? 3.946 -4.357 -18.889 1.00 85.75 118 GLU A O 1
ATOM 880 N N . PHE A 1 119 ? 1.976 -3.975 -17.877 1.00 86.75 119 PHE A N 1
ATOM 881 C CA . PHE A 1 119 ? 1.157 -4.095 -19.083 1.00 86.75 119 PHE A CA 1
ATOM 882 C C . PHE A 1 119 ? 1.607 -3.125 -20.183 1.00 86.75 119 PHE A C 1
ATOM 884 O O . PHE A 1 119 ? 1.763 -3.512 -21.343 1.00 86.75 119 PHE A O 1
ATOM 891 N N . THR A 1 120 ? 1.855 -1.860 -19.830 1.00 86.94 120 THR A N 1
ATOM 892 C CA . THR A 1 120 ? 2.296 -0.834 -20.785 1.00 86.94 120 THR A CA 1
ATOM 893 C C . THR A 1 120 ? 3.657 -1.168 -21.392 1.00 86.94 120 THR A C 1
ATOM 895 O O . THR A 1 120 ? 3.855 -0.984 -22.596 1.00 86.94 120 THR A O 1
ATOM 898 N N . VAL A 1 121 ? 4.596 -1.660 -20.583 1.00 86.25 121 VAL A N 1
ATOM 899 C CA . VAL A 1 121 ? 5.940 -2.035 -21.037 1.00 86.25 121 VAL A CA 1
ATOM 900 C C . VAL A 1 121 ? 5.883 -3.253 -21.949 1.00 86.25 121 VAL A C 1
ATOM 902 O O . VAL A 1 121 ? 6.400 -3.187 -23.063 1.00 86.25 121 VAL A O 1
ATOM 905 N N . LEU A 1 122 ? 5.197 -4.321 -21.535 1.00 86.88 122 LEU A N 1
ATOM 906 C CA . LEU A 1 122 ? 5.043 -5.533 -22.343 1.00 86.88 122 LEU A CA 1
ATOM 907 C C . LEU A 1 122 ? 4.386 -5.220 -23.692 1.00 86.88 122 LEU A C 1
ATOM 909 O O . LEU A 1 122 ? 4.922 -5.582 -24.741 1.00 86.88 122 LEU A O 1
ATOM 913 N N . ARG A 1 123 ? 3.315 -4.417 -23.686 1.00 89.31 123 ARG A N 1
ATOM 914 C CA . ARG A 1 123 ? 2.634 -3.988 -24.913 1.00 89.31 123 ARG A CA 1
ATOM 915 C C . ARG A 1 123 ? 3.547 -3.198 -25.854 1.00 89.31 123 ARG A C 1
ATOM 917 O O . ARG A 1 123 ? 3.461 -3.375 -27.067 1.00 89.31 123 ARG A O 1
ATOM 924 N N . ARG A 1 124 ? 4.422 -2.332 -25.331 1.00 88.25 124 ARG A N 1
ATOM 925 C CA . ARG A 1 124 ? 5.397 -1.579 -26.148 1.00 88.25 124 ARG A CA 1
ATOM 926 C C . ARG A 1 124 ? 6.472 -2.471 -26.762 1.00 88.25 124 ARG A C 1
ATOM 928 O O . ARG A 1 124 ? 6.980 -2.137 -27.826 1.00 88.25 124 ARG A O 1
ATOM 935 N N . LEU A 1 125 ? 6.784 -3.593 -26.120 1.00 89.56 125 LEU A N 1
ATOM 936 C CA . LEU A 1 125 ? 7.699 -4.610 -26.637 1.00 89.56 125 LEU A CA 1
ATOM 937 C C . LEU A 1 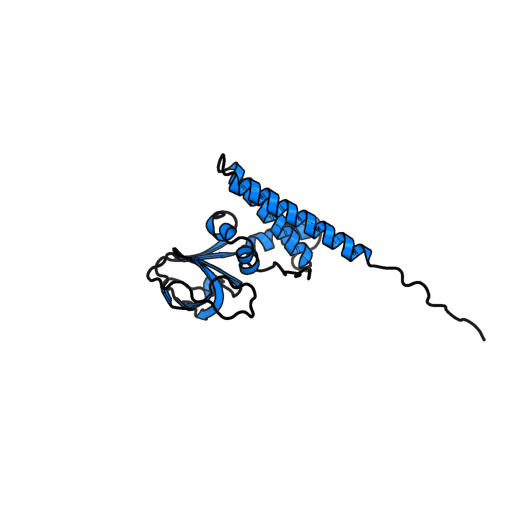125 ? 7.013 -5.599 -27.595 1.00 89.56 125 LEU A C 1
ATOM 939 O O . LEU A 1 125 ? 7.666 -6.510 -28.095 1.00 89.56 125 LEU A O 1
ATOM 943 N N . GLY A 1 126 ? 5.711 -5.437 -27.859 1.00 92.19 126 GLY A N 1
ATOM 944 C CA . GLY A 1 126 ? 4.933 -6.373 -28.674 1.00 92.19 126 GLY A CA 1
ATOM 945 C C . GLY A 1 126 ? 4.675 -7.715 -27.984 1.00 92.19 126 GLY A C 1
ATOM 946 O O . GLY A 1 126 ? 4.305 -8.678 -28.651 1.00 92.19 126 GLY A O 1
ATOM 947 N N . VAL A 1 127 ? 4.873 -7.785 -26.665 1.00 92.12 127 VAL A N 1
ATOM 948 C CA . VAL A 1 127 ? 4.620 -8.974 -25.851 1.00 92.12 127 VAL A CA 1
ATOM 949 C C . VAL A 1 127 ? 3.206 -8.896 -25.290 1.00 92.12 127 VAL A C 1
ATOM 951 O O . VAL A 1 127 ? 2.796 -7.869 -24.745 1.00 92.12 127 VAL A O 1
ATOM 954 N N . ASP A 1 128 ? 2.456 -9.989 -25.410 1.00 89.62 128 ASP A N 1
ATOM 955 C CA . ASP A 1 128 ? 1.150 -10.098 -24.771 1.00 89.62 128 ASP A CA 1
ATOM 956 C C . ASP A 1 128 ? 1.330 -10.304 -23.262 1.00 89.62 128 ASP A C 1
ATOM 958 O O . ASP A 1 128 ? 1.877 -11.318 -22.817 1.00 89.62 128 ASP A O 1
ATOM 962 N N . ALA A 1 129 ? 0.846 -9.344 -22.474 1.00 83.25 129 ALA A N 1
ATOM 963 C CA . ALA A 1 129 ? 0.895 -9.385 -21.017 1.00 83.25 129 ALA A CA 1
ATOM 964 C C . ALA A 1 129 ? 0.132 -10.577 -20.411 1.00 83.25 129 ALA A C 1
ATOM 966 O O . ALA A 1 129 ? 0.414 -10.964 -19.282 1.00 83.25 129 ALA A O 1
ATOM 967 N N . ALA A 1 130 ? -0.790 -11.201 -21.155 1.00 85.38 130 ALA A N 1
ATOM 968 C CA . ALA A 1 130 ? -1.440 -12.438 -20.721 1.00 85.38 130 ALA A CA 1
ATOM 969 C C . ALA A 1 130 ? -0.510 -13.665 -20.784 1.00 85.38 130 ALA A C 1
ATOM 971 O O . ALA A 1 130 ? -0.810 -14.697 -20.185 1.00 85.38 130 ALA A O 1
ATOM 972 N N . THR A 1 131 ? 0.604 -13.574 -21.517 1.00 86.56 131 THR A N 1
ATOM 973 C CA . THR A 1 131 ? 1.478 -14.719 -21.829 1.00 86.56 131 THR A CA 1
ATOM 974 C C . THR A 1 131 ? 2.835 -14.667 -21.138 1.00 86.56 131 THR A C 1
ATOM 976 O O . THR A 1 131 ? 3.512 -15.690 -21.046 1.00 86.56 131 THR A O 1
ATOM 979 N N . MET A 1 132 ? 3.242 -13.497 -20.645 1.00 84.81 132 MET A N 1
ATOM 980 C CA . MET A 1 132 ? 4.562 -13.294 -20.064 1.00 84.81 132 MET A CA 1
ATOM 981 C C . MET A 1 132 ? 4.492 -12.345 -18.873 1.00 84.81 132 MET A C 1
ATOM 983 O O . MET A 1 132 ? 3.876 -11.287 -18.952 1.00 84.81 132 MET A O 1
ATOM 987 N N . ALA A 1 133 ? 5.192 -12.711 -17.800 1.00 82.75 133 ALA A N 1
ATOM 988 C CA . ALA A 1 133 ? 5.484 -11.820 -16.686 1.00 82.75 133 ALA A CA 1
ATOM 989 C C . ALA A 1 133 ? 6.891 -11.235 -16.849 1.00 82.75 133 ALA A C 1
ATOM 991 O O . ALA A 1 133 ? 7.813 -11.922 -17.305 1.00 82.75 133 ALA A O 1
ATOM 992 N N . LEU A 1 134 ? 7.075 -9.976 -16.458 1.00 83.19 134 LEU A N 1
ATOM 993 C CA . LEU A 1 134 ? 8.399 -9.370 -16.431 1.00 83.19 134 LEU A CA 1
ATOM 994 C C . LEU A 1 134 ? 9.259 -10.007 -15.325 1.00 83.19 134 LEU A C 1
ATOM 996 O O . LEU A 1 134 ? 8.752 -10.315 -14.239 1.00 83.19 134 LEU A O 1
ATOM 1000 N N . PRO A 1 135 ? 10.578 -10.158 -15.546 1.00 85.12 135 PRO A N 1
ATOM 1001 C CA . PRO A 1 135 ? 11.496 -10.551 -14.485 1.00 85.12 135 PRO A CA 1
ATOM 1002 C C . PRO A 1 135 ? 11.388 -9.616 -13.274 1.00 85.12 135 PRO A C 1
ATOM 1004 O O . PRO A 1 135 ? 11.199 -8.408 -13.430 1.00 85.12 135 PRO A O 1
ATOM 1007 N N . ALA A 1 136 ? 11.560 -10.163 -12.069 1.00 80.44 136 ALA A N 1
ATOM 1008 C CA . ALA A 1 136 ? 11.457 -9.423 -10.807 1.00 80.44 136 ALA A CA 1
ATOM 1009 C C . ALA A 1 136 ? 12.296 -8.132 -10.786 1.00 80.44 136 ALA A C 1
ATOM 1011 O O . ALA A 1 136 ? 11.813 -7.088 -10.349 1.00 80.44 136 ALA A O 1
ATOM 1012 N N . ASP A 1 137 ? 13.521 -8.179 -11.311 1.00 78.69 137 ASP A N 1
ATOM 1013 C CA . ASP A 1 137 ? 14.414 -7.018 -11.342 1.00 78.69 137 ASP A CA 1
ATOM 1014 C C . ASP A 1 137 ? 13.939 -5.927 -12.315 1.00 78.69 137 ASP A C 1
ATOM 1016 O O . ASP A 1 137 ? 14.091 -4.737 -12.039 1.00 78.69 137 ASP A O 1
ATOM 1020 N N . VAL A 1 138 ? 13.291 -6.310 -13.421 1.00 82.44 138 VAL A N 1
ATOM 1021 C CA . VAL A 1 138 ? 12.673 -5.356 -14.355 1.00 82.44 138 VAL A CA 1
ATOM 1022 C C . VAL A 1 138 ? 11.431 -4.737 -13.720 1.00 82.44 138 VAL A C 1
ATOM 1024 O O . VAL A 1 138 ? 11.269 -3.519 -13.754 1.00 82.44 138 VAL A O 1
ATOM 1027 N N . ARG A 1 139 ? 10.584 -5.546 -13.069 1.00 82.19 139 ARG A N 1
ATOM 1028 C CA . ARG A 1 139 ? 9.422 -5.041 -12.316 1.00 82.19 139 ARG A CA 1
ATOM 1029 C C . ARG A 1 139 ? 9.860 -4.029 -11.260 1.00 82.19 139 ARG A C 1
ATOM 1031 O O . ARG A 1 139 ? 9.287 -2.947 -11.178 1.00 82.19 139 ARG A O 1
ATOM 1038 N N . ARG A 1 140 ? 10.935 -4.323 -10.525 1.00 79.56 140 ARG A N 1
ATOM 1039 C CA . ARG A 1 140 ? 11.528 -3.408 -9.542 1.00 79.56 140 ARG A CA 1
ATOM 1040 C C . ARG A 1 140 ? 11.906 -2.056 -10.149 1.00 79.56 140 ARG A C 1
ATOM 1042 O O . ARG A 1 140 ? 11.598 -1.026 -9.552 1.00 79.56 140 ARG A O 1
ATOM 1049 N N . LEU A 1 141 ? 12.579 -2.043 -11.297 1.00 83.19 141 LEU A N 1
ATOM 1050 C CA . LEU A 1 141 ? 12.952 -0.794 -11.969 1.00 83.19 141 LEU A CA 1
ATOM 1051 C C . LEU A 1 141 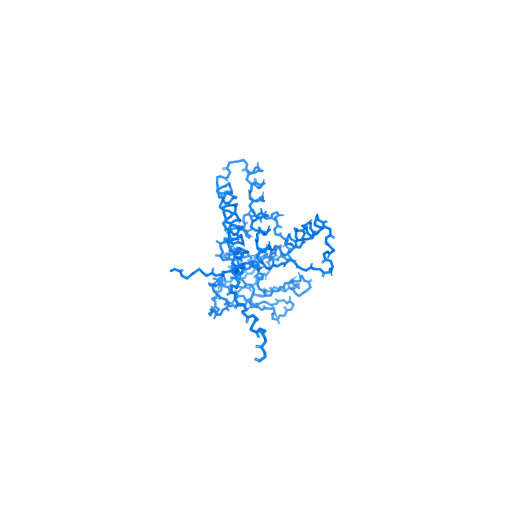? 11.737 0.051 -12.323 1.00 83.19 141 LEU A C 1
ATOM 1053 O O . LEU A 1 141 ? 11.683 1.236 -12.002 1.00 83.19 141 LEU A O 1
ATOM 1057 N N . LEU A 1 142 ? 10.733 -0.592 -12.909 1.00 83.25 142 LEU A N 1
ATOM 1058 C CA . LEU A 1 142 ? 9.496 0.062 -13.307 1.00 83.25 142 LEU A CA 1
ATOM 1059 C C . LEU A 1 142 ? 8.749 0.673 -12.120 1.00 83.25 142 LEU A C 1
ATOM 1061 O O . LEU A 1 142 ? 8.213 1.777 -12.233 1.00 83.25 142 LEU A O 1
ATOM 1065 N N . VAL A 1 143 ? 8.756 -0.003 -10.969 1.00 82.31 143 VAL A N 1
ATOM 1066 C CA . VAL A 1 143 ? 8.200 0.530 -9.718 1.00 82.31 143 VAL A CA 1
ATOM 1067 C C . VAL A 1 143 ? 8.947 1.786 -9.284 1.00 82.31 143 VAL A C 1
ATOM 1069 O O . VAL A 1 143 ? 8.316 2.816 -9.051 1.00 82.31 143 VAL A O 1
ATOM 1072 N N . LEU A 1 144 ? 10.280 1.726 -9.205 1.00 82.50 144 LEU A N 1
ATOM 1073 C CA . LEU A 1 144 ? 11.100 2.862 -8.772 1.00 82.50 144 LEU A CA 1
ATOM 1074 C C . LEU A 1 144 ? 10.908 4.075 -9.686 1.00 82.50 144 LEU A C 1
ATOM 1076 O O . LEU A 1 144 ? 10.753 5.195 -9.198 1.00 82.50 144 LEU A O 1
ATOM 1080 N N . GLU A 1 145 ? 10.866 3.857 -10.999 1.00 84.19 145 GLU A N 1
ATOM 1081 C CA . GLU A 1 145 ? 10.638 4.926 -11.965 1.00 84.19 145 GLU A CA 1
ATOM 1082 C C . GLU A 1 145 ? 9.227 5.521 -11.839 1.00 84.19 145 GLU A C 1
ATOM 1084 O O . GLU A 1 145 ? 9.060 6.743 -11.850 1.00 84.19 145 GLU A O 1
ATOM 1089 N N . SER A 1 146 ? 8.206 4.678 -11.667 1.00 83.69 146 SER A N 1
ATOM 1090 C CA . SER A 1 146 ? 6.815 5.126 -11.520 1.00 83.69 146 SER A CA 1
ATOM 1091 C C . SER A 1 146 ? 6.617 5.943 -10.247 1.00 83.69 146 SER A C 1
ATOM 1093 O O . SER A 1 146 ? 6.002 7.010 -10.283 1.00 83.69 146 SER A O 1
ATOM 1095 N N . VAL A 1 147 ? 7.213 5.494 -9.140 1.00 82.19 147 VAL A N 1
ATOM 1096 C CA . VAL A 1 147 ? 7.241 6.230 -7.874 1.00 82.19 147 VAL A CA 1
ATOM 1097 C C . VAL A 1 147 ? 7.966 7.571 -8.034 1.00 82.19 147 VAL A C 1
ATOM 1099 O O . VAL A 1 147 ? 7.443 8.601 -7.606 1.00 82.19 147 VAL A O 1
ATOM 1102 N N . ALA A 1 148 ? 9.128 7.594 -8.698 1.00 83.62 148 ALA A N 1
ATOM 1103 C CA . ALA A 1 148 ? 9.875 8.828 -8.948 1.00 83.62 148 ALA A CA 1
ATOM 1104 C C . ALA A 1 148 ? 9.044 9.856 -9.729 1.00 83.62 148 ALA A C 1
ATOM 1106 O O . ALA A 1 148 ? 8.943 11.018 -9.328 1.00 83.62 148 ALA A O 1
ATOM 1107 N N . ARG A 1 149 ? 8.416 9.421 -10.830 1.00 83.25 149 ARG A N 1
ATOM 1108 C CA . ARG A 1 149 ? 7.577 10.276 -11.684 1.00 83.25 149 ARG A CA 1
ATOM 1109 C C . ARG A 1 149 ? 6.393 10.849 -10.929 1.00 83.25 149 ARG A C 1
ATOM 1111 O O . ARG A 1 149 ? 6.010 11.993 -11.150 1.00 83.25 149 ARG A O 1
ATOM 1118 N N . ALA A 1 150 ? 5.817 10.065 -10.040 1.00 80.44 150 ALA A N 1
ATOM 1119 C CA . ALA A 1 150 ? 4.649 10.491 -9.315 1.00 80.44 150 ALA A CA 1
ATOM 1120 C C . ALA A 1 150 ? 4.960 11.443 -8.160 1.00 80.44 150 ALA A C 1
ATOM 1122 O O . ALA A 1 150 ? 4.212 12.395 -7.958 1.00 80.44 150 ALA A O 1
ATOM 1123 N N . PHE A 1 151 ? 6.094 11.272 -7.473 1.00 79.38 151 PHE A N 1
ATOM 1124 C CA . PHE A 1 151 ? 6.597 12.308 -6.571 1.00 79.38 151 PHE A CA 1
ATOM 1125 C C . PHE A 1 151 ? 6.865 13.620 -7.310 1.00 79.38 151 PHE A C 1
ATOM 1127 O O . PHE A 1 151 ? 6.509 14.677 -6.798 1.00 79.38 151 PHE A O 1
ATOM 1134 N N . ALA A 1 152 ? 7.430 13.560 -8.521 1.00 81.56 152 ALA A N 1
ATOM 1135 C CA . ALA A 1 152 ? 7.639 14.751 -9.342 1.00 81.56 152 ALA A CA 1
ATOM 1136 C C . ALA A 1 152 ? 6.309 15.411 -9.753 1.00 81.56 152 ALA A C 1
ATOM 1138 O O . ALA A 1 152 ? 6.179 16.631 -9.689 1.00 81.56 152 ALA A O 1
ATOM 1139 N N . ALA A 1 153 ? 5.302 14.616 -10.133 1.00 81.38 153 ALA A N 1
ATOM 1140 C CA . ALA A 1 153 ? 3.973 15.123 -10.475 1.00 81.38 153 ALA A CA 1
ATOM 1141 C C . ALA A 1 153 ? 3.268 15.764 -9.266 1.00 81.38 153 ALA A C 1
ATOM 1143 O O . ALA A 1 153 ? 2.705 16.852 -9.379 1.00 81.38 153 ALA A O 1
ATOM 1144 N N . GLU A 1 154 ? 3.332 15.127 -8.095 1.00 79.38 154 GLU A N 1
ATOM 1145 C CA . GLU A 1 154 ? 2.736 15.658 -6.866 1.00 79.38 154 GLU A CA 1
ATOM 1146 C C . GLU A 1 154 ? 3.475 16.913 -6.372 1.00 79.38 154 GLU A C 1
ATOM 1148 O O . GLU A 1 154 ? 2.835 17.875 -5.946 1.00 79.38 154 GLU A O 1
ATOM 1153 N N . GLY A 1 155 ? 4.808 16.944 -6.482 1.00 78.94 155 GLY A N 1
ATOM 1154 C CA . GLY A 1 155 ? 5.631 18.124 -6.199 1.00 78.94 155 GLY A CA 1
ATOM 1155 C C . GLY A 1 155 ? 5.289 19.310 -7.103 1.00 78.94 155 GLY A C 1
ATOM 1156 O O . GLY A 1 155 ? 5.136 20.430 -6.619 1.00 78.94 155 GLY A O 1
ATOM 1157 N N . ALA A 1 156 ? 5.056 19.062 -8.397 1.00 81.12 156 ALA A N 1
ATOM 1158 C CA . ALA A 1 156 ? 4.626 20.095 -9.338 1.00 81.12 156 ALA A CA 1
ATOM 1159 C C . ALA A 1 156 ? 3.240 20.674 -8.994 1.00 81.12 156 ALA A C 1
ATOM 1161 O O . ALA A 1 156 ? 3.032 21.883 -9.120 1.00 81.12 156 ALA A O 1
ATOM 1162 N N . ASN A 1 157 ? 2.312 19.830 -8.526 1.00 77.69 157 ASN A N 1
ATOM 1163 C CA . ASN A 1 157 ? 0.963 20.244 -8.125 1.00 77.69 157 ASN A CA 1
ATOM 1164 C C . ASN A 1 157 ? 0.945 20.997 -6.786 1.00 77.69 157 ASN A C 1
ATOM 1166 O O . ASN A 1 157 ? 0.123 21.890 -6.581 1.00 77.69 157 ASN A O 1
ATOM 1170 N N . ARG A 1 158 ? 1.847 20.648 -5.862 1.00 73.44 158 ARG A N 1
ATOM 1171 C CA . ARG A 1 158 ? 1.997 21.298 -4.556 1.00 73.44 158 ARG A CA 1
ATOM 1172 C C . ARG A 1 158 ? 3.186 22.246 -4.604 1.00 73.44 158 ARG A C 1
ATOM 1174 O O . ARG A 1 158 ? 4.245 21.930 -4.064 1.00 73.44 158 ARG A O 1
ATOM 1181 N N . HIS A 1 159 ? 2.999 23.389 -5.270 1.00 56.06 159 HIS A N 1
ATOM 1182 C CA . HIS A 1 159 ? 4.000 24.451 -5.378 1.00 56.06 159 HIS A CA 1
ATOM 1183 C C . HIS A 1 159 ? 4.802 24.585 -4.066 1.00 56.06 159 HIS A C 1
ATOM 1185 O O . HIS A 1 159 ? 4.222 24.941 -3.047 1.00 56.06 159 HIS A O 1
ATOM 1191 N N . THR A 1 160 ? 6.108 24.275 -4.138 1.00 58.41 160 THR A N 1
ATOM 1192 C CA . THR A 1 160 ? 7.161 24.391 -3.098 1.00 58.41 160 THR A CA 1
ATOM 1193 C C . THR A 1 160 ? 7.334 23.289 -2.042 1.00 58.41 160 THR A C 1
ATOM 1195 O O . THR A 1 160 ? 7.983 23.528 -1.020 1.00 58.41 160 THR A O 1
ATOM 1198 N N . ASN A 1 161 ? 6.897 22.046 -2.271 1.00 68.81 161 ASN A N 1
ATOM 1199 C CA . ASN A 1 161 ? 7.291 20.958 -1.365 1.00 68.81 161 ASN A CA 1
ATOM 1200 C C . ASN A 1 161 ? 8.662 20.343 -1.727 1.00 68.81 161 ASN A C 1
ATOM 1202 O O . ASN A 1 161 ? 8.727 19.269 -2.325 1.00 68.81 161 ASN A O 1
ATOM 1206 N N . GLU A 1 162 ? 9.760 20.982 -1.291 1.00 71.00 162 GLU A N 1
ATOM 1207 C CA . GLU A 1 162 ? 11.147 20.504 -1.499 1.00 71.00 162 GLU A CA 1
ATOM 1208 C C . GLU A 1 162 ? 11.361 19.030 -1.103 1.00 71.00 162 GLU A C 1
ATOM 1210 O O . GLU A 1 162 ? 12.253 18.357 -1.623 1.00 71.00 162 GLU A O 1
ATOM 1215 N N . SER A 1 163 ? 10.553 18.503 -0.176 1.00 80.44 163 SER A N 1
ATOM 1216 C CA . SER A 1 163 ? 10.647 17.104 0.241 1.00 80.44 163 SER A CA 1
ATOM 1217 C C . SER A 1 163 ? 10.174 16.120 -0.835 1.00 80.44 163 SER A C 1
ATOM 1219 O O . SER A 1 163 ? 10.698 15.008 -0.896 1.00 80.44 163 SER A O 1
ATOM 1221 N N . LEU A 1 164 ? 9.206 16.497 -1.680 1.00 79.00 164 LEU A N 1
ATOM 1222 C CA . LEU A 1 164 ? 8.709 15.651 -2.771 1.00 79.00 164 LEU A CA 1
ATOM 1223 C C . LEU A 1 164 ? 9.713 15.631 -3.928 1.00 79.00 164 LEU A C 1
ATOM 1225 O O . LEU A 1 164 ? 10.033 14.556 -4.429 1.00 79.00 164 LEU A O 1
ATOM 1229 N N . ASP A 1 165 ? 10.312 16.775 -4.262 1.00 80.62 165 ASP A N 1
ATOM 1230 C CA . ASP A 1 165 ? 11.333 16.869 -5.317 1.00 80.62 165 ASP A CA 1
ATOM 1231 C C . ASP A 1 165 ? 12.617 16.101 -4.958 1.00 80.62 165 ASP A C 1
ATOM 1233 O O . ASP A 1 165 ? 13.191 15.380 -5.786 1.00 80.62 165 ASP A O 1
ATOM 1237 N N . ARG A 1 166 ? 13.058 16.190 -3.692 1.00 84.5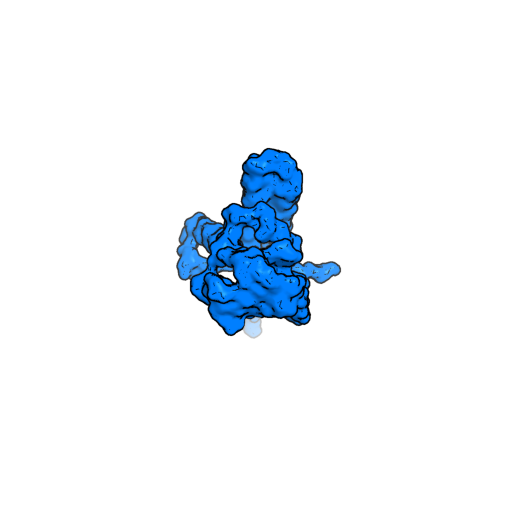0 166 ARG A N 1
ATOM 1238 C CA . ARG A 1 166 ? 14.186 15.385 -3.192 1.00 84.50 166 ARG A CA 1
ATOM 1239 C C . ARG A 1 166 ? 13.878 13.890 -3.262 1.00 84.50 166 ARG A C 1
ATOM 1241 O O . ARG A 1 166 ? 14.750 13.120 -3.666 1.00 84.50 166 ARG A O 1
ATOM 1248 N N . ARG A 1 167 ? 12.651 13.478 -2.920 1.00 83.25 167 ARG A N 1
ATOM 1249 C CA . ARG A 1 167 ? 12.205 12.080 -3.038 1.00 83.25 167 ARG A CA 1
ATOM 1250 C C . ARG A 1 167 ? 12.180 11.627 -4.497 1.00 83.25 167 ARG A C 1
ATOM 1252 O O . ARG A 1 167 ? 12.793 10.610 -4.804 1.00 83.25 167 ARG A O 1
ATOM 1259 N N . ALA A 1 168 ? 11.602 12.406 -5.411 1.00 84.44 168 ALA A N 1
ATOM 1260 C CA . ALA A 1 168 ? 11.623 12.106 -6.846 1.00 84.44 168 ALA A CA 1
ATOM 1261 C C . ALA A 1 168 ? 13.056 11.872 -7.361 1.00 84.44 168 ALA A C 1
ATOM 1263 O O . ALA A 1 168 ? 13.333 10.877 -8.035 1.00 84.44 168 ALA A O 1
ATOM 1264 N N . THR A 1 169 ? 13.990 12.742 -6.965 1.00 86.88 169 THR A N 1
ATOM 1265 C CA . THR A 1 169 ? 15.413 12.627 -7.319 1.00 86.88 169 THR A CA 1
ATOM 1266 C C . THR A 1 169 ? 16.053 11.358 -6.750 1.00 86.88 169 THR A C 1
ATOM 1268 O O . THR A 1 169 ? 16.808 10.682 -7.454 1.00 86.88 169 THR A O 1
ATOM 1271 N N . LEU A 1 170 ? 15.744 11.012 -5.496 1.00 85.62 170 LEU A N 1
ATOM 1272 C CA . LEU A 1 170 ? 16.245 9.807 -4.833 1.00 85.62 170 LEU A CA 1
ATOM 1273 C C . LEU A 1 170 ? 15.778 8.533 -5.551 1.00 85.62 170 LEU A C 1
ATOM 1275 O O . LEU A 1 170 ? 16.608 7.695 -5.902 1.00 85.62 170 LEU A O 1
ATOM 1279 N N . TYR A 1 171 ? 14.479 8.414 -5.838 1.00 83.00 171 TYR A N 1
ATOM 1280 C CA . TYR A 1 171 ? 13.930 7.253 -6.546 1.00 83.00 171 TYR A CA 1
ATOM 1281 C C . TYR A 1 171 ? 14.474 7.134 -7.976 1.00 83.00 171 TYR A C 1
ATOM 1283 O O . TYR A 1 171 ? 14.836 6.038 -8.406 1.00 83.00 171 TYR A O 1
ATOM 1291 N N . ALA A 1 172 ? 14.646 8.254 -8.685 1.00 84.81 172 ALA A N 1
ATOM 1292 C CA . ALA A 1 172 ? 15.287 8.263 -10.000 1.00 84.81 172 ALA A CA 1
ATOM 1293 C C . ALA A 1 172 ? 16.772 7.852 -9.941 1.00 84.81 172 ALA A C 1
ATOM 1295 O O . ALA A 1 172 ? 17.297 7.243 -10.874 1.00 84.81 172 ALA A O 1
ATOM 1296 N N . ALA A 1 173 ? 17.487 8.184 -8.861 1.00 84.88 173 ALA A N 1
ATOM 1297 C CA . ALA A 1 173 ? 18.856 7.716 -8.650 1.00 84.88 173 ALA A CA 1
ATOM 1298 C C . ALA A 1 173 ? 18.904 6.206 -8.365 1.00 84.88 173 ALA A C 1
ATOM 1300 O O . ALA A 1 173 ? 19.765 5.514 -8.909 1.00 84.88 173 ALA A O 1
ATOM 1301 N N . TRP A 1 174 ? 17.966 5.681 -7.573 1.00 83.75 174 TRP A N 1
ATOM 1302 C CA . TRP A 1 174 ? 17.862 4.244 -7.311 1.00 83.75 174 TRP A CA 1
ATOM 1303 C C . TRP A 1 174 ? 17.492 3.433 -8.554 1.00 83.75 174 TRP A C 1
ATOM 1305 O O . TRP A 1 174 ? 18.093 2.380 -8.756 1.00 83.75 174 TRP A O 1
ATOM 1315 N N . SER A 1 175 ? 16.591 3.932 -9.410 1.00 84.06 175 SER A N 1
ATOM 1316 C CA . SER A 1 175 ? 16.293 3.299 -10.707 1.00 84.06 175 SER A CA 1
ATOM 1317 C C . SER A 1 175 ? 17.558 3.167 -11.555 1.00 84.06 175 SER A C 1
ATOM 1319 O O . SER A 1 175 ? 17.957 2.062 -11.911 1.00 84.06 175 SER A O 1
ATOM 1321 N N . ARG A 1 176 ? 18.286 4.275 -11.758 1.00 84.38 176 ARG A N 1
ATOM 1322 C CA . ARG A 1 176 ? 19.541 4.280 -12.532 1.00 84.38 176 ARG A CA 1
ATOM 1323 C C . ARG A 1 176 ? 20.608 3.349 -11.954 1.00 84.38 176 ARG A C 1
ATOM 1325 O O . ARG A 1 176 ? 21.347 2.707 -12.696 1.00 84.38 176 ARG A O 1
ATOM 1332 N N . ALA A 1 177 ? 20.709 3.267 -10.628 1.00 78.75 177 ALA A N 1
ATOM 1333 C CA . ALA A 1 177 ? 21.651 2.363 -9.973 1.00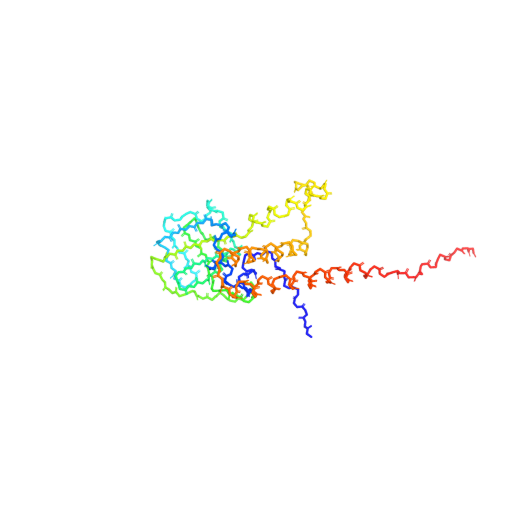 78.75 177 ALA A CA 1
ATOM 1334 C C . ALA A 1 177 ? 21.286 0.885 -10.189 1.00 78.75 177 ALA A C 1
ATOM 1336 O O . ALA A 1 177 ? 22.178 0.059 -10.384 1.00 78.75 177 ALA A O 1
ATOM 1337 N N . ALA A 1 178 ? 19.994 0.553 -10.171 1.00 78.38 178 ALA A N 1
ATOM 1338 C CA . ALA A 1 178 ? 19.514 -0.795 -10.449 1.00 78.38 178 ALA A CA 1
ATOM 1339 C C . ALA A 1 178 ? 19.668 -1.167 -11.939 1.00 78.38 178 ALA A C 1
ATOM 1341 O O . ALA A 1 178 ? 20.099 -2.282 -12.230 1.00 78.38 178 ALA A O 1
ATOM 1342 N N . GLU A 1 179 ? 19.453 -0.230 -12.869 1.00 81.31 179 GLU A N 1
ATOM 1343 C CA . GLU A 1 179 ? 19.728 -0.411 -14.307 1.00 81.31 179 GLU A CA 1
ATOM 1344 C C . GLU A 1 179 ? 21.204 -0.747 -14.547 1.00 81.31 179 GLU A C 1
ATOM 1346 O O . GLU A 1 179 ? 21.527 -1.735 -15.205 1.00 81.31 179 GLU A O 1
ATOM 1351 N N . ALA A 1 180 ? 22.115 0.011 -13.927 1.00 78.62 180 ALA A N 1
ATOM 1352 C CA . ALA A 1 180 ? 23.550 -0.255 -14.008 1.00 78.62 180 ALA A CA 1
ATOM 1353 C C . ALA A 1 180 ? 23.956 -1.606 -13.382 1.00 78.62 180 ALA A C 1
ATOM 1355 O O . ALA A 1 180 ? 25.019 -2.139 -13.701 1.00 78.62 180 ALA A O 1
ATOM 1356 N N . GLY A 1 181 ? 23.146 -2.150 -12.468 1.00 75.00 181 GLY A N 1
ATOM 1357 C CA . GLY A 1 181 ? 23.326 -3.491 -11.912 1.00 75.00 181 GLY A CA 1
ATOM 1358 C C . GLY A 1 181 ? 22.951 -4.596 -12.902 1.00 75.00 181 GLY A C 1
ATOM 1359 O O . GLY A 1 181 ? 23.689 -5.576 -13.018 1.00 75.00 181 GLY A O 1
ATOM 1360 N N . LEU A 1 182 ? 21.859 -4.413 -13.654 1.00 70.31 182 LEU A N 1
ATOM 1361 C CA . LEU A 1 182 ? 21.419 -5.354 -14.692 1.00 70.31 182 LEU A CA 1
ATOM 1362 C C . LEU A 1 182 ? 22.449 -5.498 -15.817 1.00 70.31 182 LEU A C 1
ATOM 1364 O O . LEU A 1 182 ? 22.749 -6.619 -16.238 1.00 70.31 182 LEU A O 1
ATOM 1368 N N . ASP A 1 183 ? 23.033 -4.383 -16.254 1.00 70.56 183 ASP A N 1
ATOM 1369 C CA . ASP A 1 183 ? 24.035 -4.363 -17.327 1.00 70.56 183 ASP A CA 1
ATOM 1370 C C . ASP A 1 183 ? 25.281 -5.193 -16.955 1.00 70.56 183 ASP A C 1
ATOM 1372 O O . ASP A 1 183 ? 25.764 -6.022 -17.727 1.00 70.56 183 ASP A O 1
ATOM 1376 N N . ARG A 1 184 ? 25.730 -5.099 -15.694 1.00 65.75 184 ARG A N 1
ATOM 1377 C CA . ARG A 1 184 ? 26.863 -5.897 -15.189 1.00 65.75 184 ARG A CA 1
ATOM 1378 C C . ARG A 1 184 ? 26.559 -7.390 -15.096 1.00 65.75 184 ARG A C 1
ATOM 1380 O O . ARG A 1 184 ? 27.443 -8.188 -15.379 1.00 65.75 184 ARG A O 1
ATOM 1387 N N . SER A 1 185 ? 25.334 -7.765 -14.720 1.00 59.47 185 SER A N 1
ATOM 1388 C CA . SER A 1 185 ? 24.926 -9.179 -14.674 1.00 59.47 185 SER A CA 1
ATOM 1389 C C . SER A 1 185 ? 24.787 -9.806 -16.066 1.00 59.47 185 SER A C 1
ATOM 1391 O O . SER A 1 185 ? 25.000 -11.003 -16.226 1.00 59.47 185 SER A O 1
ATOM 1393 N N . SER A 1 186 ? 24.495 -8.992 -17.084 1.00 58.78 186 SER A N 1
ATOM 1394 C CA . SER A 1 186 ? 24.371 -9.440 -18.477 1.00 58.78 186 SER A CA 1
ATOM 1395 C C . SER A 1 186 ? 25.733 -9.567 -19.178 1.00 58.78 186 SER A C 1
ATOM 1397 O O . SER A 1 186 ? 25.878 -10.359 -20.107 1.00 58.78 186 SER A O 1
ATOM 1399 N N . GLY A 1 187 ? 26.751 -8.830 -18.713 1.00 50.69 187 GLY A N 1
ATOM 1400 C CA . GLY A 1 187 ? 28.131 -8.904 -19.209 1.00 50.69 187 GLY A CA 1
ATOM 1401 C C . GLY A 1 187 ? 28.949 -10.099 -18.696 1.00 50.69 187 GLY A C 1
ATOM 1402 O O . GLY A 1 187 ? 30.012 -10.381 -19.244 1.00 50.69 187 GLY A O 1
ATOM 1403 N N . GLU A 1 188 ? 28.463 -10.833 -17.689 1.00 44.41 188 GLU A N 1
ATOM 1404 C CA . GLU A 1 188 ? 29.115 -12.039 -17.150 1.00 44.41 188 GLU A CA 1
ATOM 1405 C C . GLU A 1 188 ? 28.704 -13.324 -17.902 1.00 44.41 188 GLU A C 1
ATOM 1407 O O . GLU A 1 188 ? 28.762 -14.429 -17.372 1.00 44.41 188 GLU A O 1
ATOM 1412 N N . VAL A 1 189 ? 28.351 -13.212 -19.188 1.00 45.06 189 VAL A N 1
ATOM 1413 C CA . VAL A 1 189 ? 28.442 -14.339 -20.131 1.00 45.06 189 VAL A CA 1
ATOM 1414 C C . VAL A 1 189 ? 29.892 -14.408 -20.610 1.00 45.06 189 VAL A C 1
ATOM 1416 O O . VAL A 1 189 ? 30.247 -14.062 -21.736 1.00 45.06 189 VAL A O 1
ATOM 1419 N N . MET A 1 190 ? 30.769 -14.793 -19.685 1.00 37.88 190 MET A N 1
ATOM 1420 C CA . MET A 1 190 ? 32.179 -15.017 -19.955 1.00 37.88 190 MET A CA 1
ATOM 1421 C C . MET A 1 190 ? 32.302 -16.279 -20.811 1.00 37.88 190 MET A C 1
ATOM 1423 O O . MET A 1 190 ? 31.963 -17.379 -20.371 1.00 37.88 190 MET A O 1
ATOM 1427 N N . HIS A 1 191 ? 32.777 -16.094 -22.045 1.00 42.81 191 HIS A N 1
ATOM 1428 C CA . HIS A 1 191 ? 33.393 -17.121 -22.881 1.00 42.81 191 HIS A CA 1
ATOM 1429 C C . HIS A 1 191 ? 34.025 -18.221 -22.022 1.00 42.81 191 HIS A C 1
ATOM 1431 O O . HIS A 1 191 ? 35.005 -17.961 -21.330 1.00 42.81 191 HIS A O 1
ATOM 1437 N N . THR A 1 192 ? 33.513 -19.449 -22.091 1.00 34.09 192 THR A N 1
ATOM 1438 C CA . THR A 1 192 ? 34.287 -20.623 -21.678 1.00 34.09 192 THR A CA 1
ATOM 1439 C C . THR A 1 192 ? 35.276 -20.902 -22.813 1.00 34.09 192 THR A C 1
ATOM 1441 O O . THR A 1 192 ? 34.841 -21.313 -23.892 1.00 34.09 192 THR A O 1
ATOM 1444 N N . PRO A 1 193 ? 36.589 -20.646 -22.663 1.00 41.81 193 PRO A N 1
ATOM 1445 C CA . PRO A 1 193 ? 37.552 -21.040 -23.671 1.00 41.81 193 PRO A CA 1
ATOM 1446 C C . PRO A 1 193 ? 37.914 -22.508 -23.431 1.00 41.81 193 PRO A C 1
ATOM 1448 O O . PRO A 1 193 ? 38.389 -22.869 -22.358 1.00 41.81 193 PRO A O 1
ATOM 1451 N N . GLY A 1 194 ? 37.732 -23.342 -24.454 1.00 41.00 194 GLY A N 1
ATOM 1452 C CA . GLY A 1 194 ? 38.401 -24.639 -24.545 1.00 41.00 194 GLY A CA 1
ATOM 1453 C C . GLY A 1 194 ? 37.545 -25.852 -24.196 1.00 41.00 194 GLY A C 1
ATOM 1454 O O . GLY A 1 194 ? 37.706 -26.455 -23.141 1.00 41.00 194 GLY A O 1
ATOM 1455 N N . VAL A 1 195 ? 36.740 -26.306 -25.157 1.00 34.53 195 VAL A N 1
ATOM 1456 C CA . VAL A 1 195 ? 36.574 -27.750 -25.363 1.00 34.53 195 VAL A CA 1
ATOM 1457 C C . VAL A 1 195 ? 37.500 -28.116 -26.514 1.00 34.53 195 VAL A C 1
ATOM 1459 O O . VAL A 1 195 ? 37.182 -27.909 -27.683 1.00 34.53 195 VAL A O 1
ATOM 1462 N N . THR A 1 196 ? 38.692 -28.599 -26.171 1.00 37.94 196 THR A N 1
ATOM 1463 C CA . THR A 1 196 ? 39.587 -29.248 -27.128 1.00 37.94 196 THR A CA 1
ATOM 1464 C C . THR A 1 196 ? 38.912 -30.538 -27.574 1.00 37.94 196 THR A C 1
ATOM 1466 O O . THR A 1 196 ? 38.871 -31.515 -26.828 1.00 37.94 196 THR A O 1
ATOM 1469 N N . VAL A 1 197 ? 38.363 -30.539 -28.787 1.00 41.94 197 VAL A N 1
ATOM 1470 C CA . VAL A 1 197 ? 38.016 -31.772 -29.494 1.00 41.94 197 VAL A CA 1
ATOM 1471 C C . VAL A 1 197 ? 39.340 -32.421 -29.885 1.00 41.94 197 VAL A C 1
ATOM 1473 O O . VAL A 1 197 ? 39.970 -32.037 -30.869 1.00 41.94 197 VAL A O 1
ATOM 1476 N N . LEU A 1 198 ? 39.801 -33.360 -29.060 1.00 36.94 198 LEU A N 1
ATOM 1477 C CA . LEU A 1 198 ? 40.826 -34.314 -29.460 1.00 36.94 198 LEU A CA 1
ATOM 1478 C C . LEU A 1 198 ? 40.153 -35.320 -30.387 1.00 36.94 198 LEU A C 1
ATOM 1480 O O . LEU A 1 198 ? 39.558 -36.306 -29.961 1.00 36.94 198 LEU A O 1
ATOM 1484 N N . ASP A 1 199 ? 40.205 -34.980 -31.666 1.00 50.72 199 ASP A N 1
ATOM 1485 C CA . ASP A 1 199 ? 39.920 -35.886 -32.755 1.00 50.72 199 ASP A CA 1
ATOM 1486 C C . ASP A 1 199 ? 41.199 -36.679 -33.071 1.00 50.72 199 ASP A C 1
ATOM 1488 O O . ASP A 1 199 ? 42.279 -36.096 -33.199 1.00 50.72 199 ASP A O 1
ATOM 1492 N N . ARG A 1 200 ? 41.003 -37.986 -33.277 1.00 42.03 200 ARG A N 1
ATOM 1493 C CA . ARG A 1 200 ? 41.842 -38.963 -33.999 1.00 42.03 200 ARG A CA 1
ATOM 1494 C C . ARG A 1 200 ? 42.759 -39.943 -33.243 1.00 42.03 200 ARG A C 1
ATOM 1496 O O . ARG A 1 200 ? 43.831 -39.583 -32.775 1.00 42.03 200 ARG A O 1
ATOM 1503 N N . VAL A 1 201 ? 42.308 -41.202 -33.396 1.00 52.06 201 VAL A N 1
ATOM 1504 C CA . VAL A 1 201 ? 42.982 -42.434 -33.887 1.00 52.06 201 VAL A CA 1
ATOM 1505 C C . VAL A 1 201 ? 44.017 -43.088 -32.982 1.00 52.06 201 VAL A C 1
ATOM 1507 O O . VAL A 1 201 ? 45.133 -42.552 -32.844 1.00 52.06 201 VAL A O 1
#

Secondary structure (DSSP, 8-state):
---------SHHHHHHH-GGGGTT--SSSEEEEEEEEEEEETTEEE-TT--TTTTT--TT-EEEESS-EEEEEEEEETTEEEEEE--SSTTSPPPPPPPEEEEEEEEEESHHHHHHHHHHHHHHTT--TTT-PPPHHHHHHHHHHHHHHHHHHHHHHSTT-HHHHHHHHHHHHHHHHHHHHHHHHHTT-------------

Foldseek 3Di:
DPPPPQLPDFPLSVCLVPVCCVPVQPPQWDWLDKFQFWWFDFQKIFDPPFQCVVSVPAFRWWKDWPQAIWGFHGDPGRGMTGIAGRDPDNPDDGHTDPTDGRITMIITTNVVVLLVQQCVVCVVVVHHPVVDGDPSLVSVLSVLQSQLVSLVVVCVVVPDPPVSPVSSVVSVVVSVVSVVVVVVVVVPPDDPPDPPPPDDD